Protein 4TKP (pdb70)

Foldseek 3Di:
DDVVLVVQQVVCVVDPDVQKDWHADPVHRQKIWIWGAQDPPALLHQFIWIKIWGDDPPPPQAAIDIFTPWDALALQADPRRHGDDPCNPPVPDNVDDPVNVVVRVNVCSVPGDLCPPSSVCCPPPVVVSSVVRNVSRVVTGHPPD/DLVVLQQQQAAPQVRHGAAQWKADPVGDIHHPVRDCPPPPNDDDDPVSIDTDVPSVVVSVVND

Neare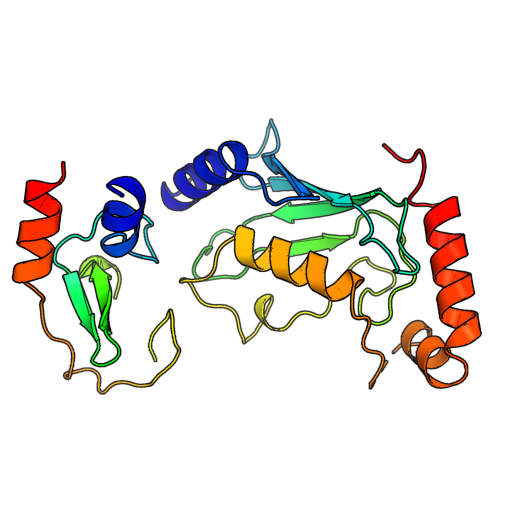st PDB structures (foldseek):
  4tkp-assembly1_A  TM=1.007E+00  e=2.639E-28  Homo sapiens
  4nri-assembly1_B  TM=9.931E-01  e=3.188E-26  Homo sapiens
  5eya-assembly1_B  TM=9.905E-01  e=8.316E-26  Homo sapiens
  4nr3-assembly1_B  TM=9.908E-01  e=9.375E-26  Homo sapiens
  4fh1-assembly1_A  TM=9.926E-01  e=5.430E-21  Saccharomyces cerevisiae S288C

Solvent-accessible surface area: 12343 Å² total; per-residue (Å²): 108,56,164,12,1,79,58,4,21,106,82,6,93,72,97,84,7,111,44,10,98,12,86,28,31,161,112,69,44,53,82,1,74,3,20,0,42,5,21,134,147,10,17,0,79,49,2,38,0,94,3,52,0,67,2,26,144,109,6,21,133,35,14,2,116,18,99,7,94,13,103,13,26,0,6,26,6,54,194,83,8,120,19,94,30,66,22,38,108,133,98,30,5,26,17,28,28,0,43,43,0,0,89,33,1,40,57,25,2,70,65,31,80,35,133,112,113,35,12,100,52,15,108,109,70,102,87,90,0,41,81,35,0,120,51,70,4,143,124,79,0,51,140,46,145,180,119,106,111,59,55,81,144,11,23,0,29,27,41,18,69,34,10,91,116,4,36,18,8,108,41,60,64,19,0,8,85,96,37,95,84,1,25,60,47,108,96,83,46,137,110,151,58,45,109,89,41,195,133,28,32,88,73,8,132,185,43,178

B-factor: mean 56.64, std 17.06, range [26.89, 115.45]

Organism: Homo sapiens (NCBI:txid9606)

Radius of gyration: 20.01 Å; Cα contacts (8 Å, |Δi|>4): 345; chains: 2; bounding box: 41×44×49 Å

Structure (mmCIF, N/CA/C/O backbone):
data_4TKP
#
_entry.id   4TKP
#
_cell.length_a   78.170
_cell.length_b   78.170
_cell.length_c   82.562
_cell.angle_alpha   90.00
_cell.angle_beta   90.00
_cell.angle_gamma   90.00
#
_symmetry.space_group_name_H-M   'P 41 21 2'
#
loop_
_entity.id
_entity.type
_entity.pdbx_description
1 polymer 'Ubiquitin-conjugating enzyme E2 N'
2 polymer 'Tripartite motif-containing protein 5'
3 non-polymer 'SULFATE ION'
4 non-polymer 'ZINC ION'
5 water water
#
loop_
_atom_site.group_PDB
_atom_site.id
_atom_site.type_symbol
_atom_site.label_atom_id
_atom_site.label_alt_id
_atom_site.label_comp_id
_atom_site.label_asym_id
_atom_site.label_entity_id
_atom_site.label_seq_id
_atom_site.pdbx_PDB_ins_code
_atom_site.Cartn_x
_atom_site.Cartn_y
_atom_site.Cartn_z
_atom_site.occupancy
_atom_site.B_iso_or_equiv
_atom_site.auth_seq_id
_atom_site.auth_comp_id
_atom_site.auth_asym_id
_atom_site.auth_atom_id
_atom_site.pdbx_PDB_model_num
ATOM 1 N N . LEU A 1 5 ? 13.090 46.654 33.795 1.00 66.61 4 LEU A N 1
ATOM 2 C CA . LEU A 1 5 ? 13.741 47.905 34.161 1.00 62.98 4 LEU A CA 1
ATOM 3 C C . LEU A 1 5 ? 14.092 47.895 35.644 1.00 67.59 4 LEU A C 1
ATOM 4 O O . LEU A 1 5 ? 13.224 48.110 36.484 1.00 57.69 4 LEU A O 1
ATOM 9 N N . PRO A 1 6 ? 15.372 47.646 35.967 1.00 60.19 5 PRO A N 1
ATOM 10 C CA . PRO A 1 6 ? 15.850 47.553 37.353 1.00 63.27 5 PRO A CA 1
ATOM 11 C C . PRO A 1 6 ? 15.440 48.751 38.208 1.00 58.63 5 PRO A C 1
ATOM 12 O O . PRO A 1 6 ? 15.463 49.885 37.729 1.00 49.54 5 PRO A O 1
ATOM 16 N N . ARG A 1 7 ? 15.066 48.488 39.458 1.00 65.13 6 ARG A N 1
ATOM 17 C CA . ARG A 1 7 ? 14.582 49.526 40.366 1.00 60.58 6 ARG A CA 1
ATOM 18 C C . ARG A 1 7 ? 15.625 50.618 40.603 1.00 48.13 6 ARG A C 1
ATOM 19 O O . ARG A 1 7 ? 15.280 51.765 40.890 1.00 51.11 6 ARG A O 1
ATOM 27 N N . ARG A 1 8 ? 16.897 50.250 40.477 1.00 45.88 7 ARG A N 1
ATOM 28 C CA . ARG A 1 8 ? 18.001 51.200 40.583 1.00 48.14 7 ARG A CA 1
ATOM 29 C C . ARG A 1 8 ? 17.814 52.380 39.633 1.00 49.43 7 ARG A C 1
ATOM 30 O O . ARG A 1 8 ? 17.974 53.537 40.024 1.00 48.27 7 ARG A O 1
ATOM 38 N N . ILE A 1 9 ? 17.465 52.077 38.387 1.00 54.10 8 ILE A N 1
ATOM 39 C CA . ILE A 1 9 ? 17.229 53.109 37.386 1.00 43.93 8 ILE A CA 1
ATOM 40 C C . ILE A 1 9 ? 16.020 53.965 37.759 1.00 40.51 8 ILE A C 1
ATOM 41 O O . ILE A 1 9 ? 16.054 55.189 37.627 1.00 47.87 8 ILE A O 1
ATOM 46 N N . ILE A 1 10 ? 14.961 53.318 38.238 1.00 53.13 9 ILE A N 1
ATOM 47 C CA . ILE A 1 10 ? 13.774 54.030 38.706 1.00 46.37 9 ILE A CA 1
ATOM 48 C C . ILE A 1 10 ? 14.122 54.996 39.839 1.00 44.71 9 ILE A C 1
ATOM 49 O O . ILE A 1 10 ? 13.677 56.144 39.844 1.00 50.11 9 ILE A O 1
ATOM 54 N N . LYS A 1 11 ? 14.932 54.530 40.786 1.00 58.32 10 LYS A N 1
ATOM 55 C CA . LYS A 1 11 ? 15.348 55.359 41.916 1.00 54.72 10 LYS A CA 1
ATOM 56 C C . LYS A 1 11 ? 16.181 56.561 41.473 1.00 42.60 10 LYS A C 1
ATOM 57 O O . LYS A 1 11 ? 15.890 57.694 41.852 1.00 49.92 10 LYS A O 1
ATOM 63 N N . GLU A 1 12 ? 17.216 56.302 40.676 1.00 53.16 11 GLU A N 1
ATOM 64 C CA . GLU A 1 12 ? 18.062 57.361 40.124 1.00 45.45 11 GLU A CA 1
ATOM 65 C C . GLU A 1 12 ? 17.237 58.408 39.379 1.00 44.82 11 GLU A C 1
ATOM 66 O O . GLU A 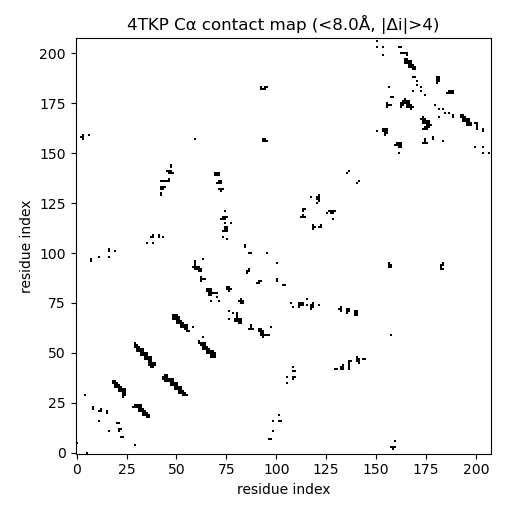1 12 ? 17.406 59.610 39.593 1.00 50.15 11 GLU A O 1
ATOM 72 N N . THR A 1 13 ? 16.350 57.937 38.505 1.00 50.73 12 THR A N 1
ATOM 73 C CA . THR A 1 13 ? 15.496 58.810 37.705 1.00 54.01 12 THR A CA 1
ATOM 74 C C . THR A 1 13 ? 14.602 59.676 38.583 1.00 47.56 12 THR A C 1
ATOM 75 O O . THR A 1 13 ? 14.527 60.891 38.401 1.00 54.24 12 THR A O 1
ATOM 79 N N . GLN A 1 14 ? 13.922 59.036 39.529 1.00 55.78 13 GLN A N 1
ATOM 80 C CA . GLN A 1 14 ? 13.089 59.737 40.501 1.00 54.47 13 GLN A CA 1
ATOM 81 C C . GLN A 1 14 ? 13.910 60.772 41.268 1.00 58.00 13 GLN A C 1
ATOM 82 O O . GLN A 1 14 ? 13.455 61.892 41.511 1.00 56.09 13 GLN A O 1
ATOM 88 N N . ARG A 1 15 ? 15.127 60.386 41.637 1.00 41.73 14 ARG A N 1
ATOM 89 C CA . ARG A 1 15 ? 16.012 61.237 42.422 1.00 48.07 14 ARG A CA 1
ATOM 90 C C . ARG A 1 15 ? 16.608 62.365 41.584 1.00 65.59 14 ARG A C 1
ATOM 91 O O . ARG A 1 15 ? 16.827 63.469 42.085 1.00 57.51 14 ARG A O 1
ATOM 99 N N . LEU A 1 16 ? 16.871 62.084 40.311 1.00 52.86 15 LEU A N 1
ATOM 100 C CA . LEU A 1 16 ? 17.444 63.080 39.412 1.00 47.91 15 LEU A CA 1
ATOM 101 C C . LEU A 1 16 ? 16.457 64.210 39.158 1.00 51.04 15 LEU A C 1
ATOM 102 O O . LEU A 1 16 ? 16.835 65.380 39.103 1.00 49.96 15 LEU A O 1
ATOM 107 N N . LEU A 1 17 ? 15.188 63.849 39.004 1.00 45.23 16 LEU A N 1
ATOM 108 C CA . LEU A 1 17 ? 14.139 64.830 38.756 1.00 56.34 16 LEU A CA 1
ATOM 109 C C . LEU A 1 17 ? 13.813 65.629 40.015 1.00 57.83 16 LEU A C 1
ATOM 110 O O . LEU A 1 17 ? 13.383 66.778 39.935 1.00 66.38 16 LEU A O 1
ATOM 115 N N . ALA A 1 18 ? 14.023 65.016 41.176 1.00 58.07 17 ALA A N 1
ATOM 116 C CA . ALA A 1 18 ? 13.763 65.683 42.448 1.00 62.21 17 ALA A CA 1
ATOM 117 C C . ALA A 1 18 ? 14.821 66.742 42.739 1.00 75.40 17 ALA A C 1
ATOM 118 O O . ALA A 1 18 ? 14.502 67.915 42.934 1.00 77.68 17 ALA A O 1
ATOM 120 N N . GLU A 1 19 ? 16.080 66.317 42.770 1.00 72.34 18 GLU A N 1
ATOM 121 C CA . GLU A 1 19 ? 17.196 67.229 42.987 1.00 61.78 18 GLU A CA 1
ATOM 122 C C . GLU A 1 19 ? 18.080 67.299 41.748 1.00 62.90 18 GLU A C 1
ATOM 123 O O . GLU A 1 19 ? 19.042 66.540 41.621 1.00 52.31 18 GLU A O 1
ATOM 129 N N . PRO A 1 20 ? 17.756 68.217 40.828 1.00 60.94 19 PRO A N 1
ATOM 130 C CA . PRO A 1 20 ? 18.501 68.348 39.573 1.00 58.29 19 PRO A CA 1
ATOM 131 C C . PRO A 1 20 ? 19.890 68.928 39.802 1.00 62.55 19 PRO A C 1
ATOM 132 O O . PRO A 1 20 ? 20.099 69.679 40.755 1.00 56.25 19 PRO A O 1
ATOM 136 N N . VAL A 1 21 ? 20.832 68.573 38.936 1.00 53.13 20 VAL A N 1
ATOM 137 C CA . VAL A 1 21 ? 22.168 69.142 39.001 1.00 40.63 20 VAL A CA 1
ATOM 138 C C . VAL A 1 21 ? 22.116 70.573 38.488 1.00 46.51 20 VAL A C 1
ATOM 139 O O . VAL A 1 21 ? 21.587 70.823 37.405 1.00 50.54 20 VAL A O 1
ATOM 143 N N . PRO A 1 22 ? 22.647 71.522 39.276 1.00 44.09 21 PRO A N 1
ATOM 144 C CA . PRO A 1 22 ? 22.691 72.934 38.878 1.00 42.11 21 PRO A CA 1
ATOM 145 C C . PRO A 1 22 ? 23.351 73.121 37.514 1.00 39.75 21 PRO A C 1
ATOM 146 O O . PRO A 1 22 ? 24.464 72.644 37.297 1.00 37.71 21 PRO A O 1
ATOM 150 N N . GLY A 1 23 ? 22.655 73.800 36.607 1.00 42.02 22 GLY A N 1
ATOM 151 C CA . GLY A 1 23 ? 23.168 74.050 35.272 1.00 43.54 22 GLY A CA 1
ATOM 152 C C . GLY A 1 23 ? 22.988 72.870 34.338 1.00 40.24 22 GLY A C 1
ATOM 153 O O . GLY A 1 23 ? 23.516 72.861 33.226 1.00 43.62 22 GLY A O 1
ATOM 154 N N . ILE A 1 24 ? 22.242 71.867 34.791 1.00 40.19 23 ILE A N 1
ATOM 155 C CA . ILE A 1 24 ? 22.012 70.666 33.996 1.00 34.36 23 ILE A CA 1
ATOM 156 C C . ILE A 1 24 ? 20.554 70.223 34.032 1.00 45.98 23 ILE A C 1
ATOM 157 O O . ILE A 1 24 ? 20.014 69.919 35.094 1.00 48.00 23 ILE A O 1
ATOM 162 N N . LYS A 1 25 ? 19.920 70.193 32.865 1.00 45.26 24 LYS A N 1
ATOM 163 C CA . LYS A 1 25 ? 18.588 69.618 32.737 1.00 40.99 24 LYS A CA 1
ATOM 164 C C . LYS A 1 25 ? 18.714 68.201 32.195 1.00 33.60 24 LYS A C 1
ATOM 165 O O . LYS A 1 25 ? 19.280 67.987 31.125 1.00 48.68 24 LYS A O 1
ATOM 171 N N . ALA A 1 26 ? 18.196 67.234 32.943 1.00 41.90 25 ALA A N 1
ATOM 172 C CA . ALA A 1 26 ? 18.279 65.834 32.546 1.00 38.96 25 ALA A CA 1
ATOM 173 C C . ALA A 1 26 ? 16.947 65.135 32.770 1.00 50.20 25 ALA A C 1
ATOM 174 O O . ALA A 1 26 ? 16.511 64.960 33.907 1.00 54.95 25 ALA A O 1
ATOM 176 N N . GLU A 1 27 ? 16.301 64.738 31.679 1.00 49.92 26 GLU A N 1
ATOM 177 C CA . GLU A 1 27 ? 14.993 64.102 31.760 1.00 53.27 26 GLU A CA 1
ATOM 178 C C . GLU A 1 27 ? 14.929 62.820 30.938 1.00 44.19 26 GLU A C 1
ATOM 179 O O . GLU A 1 27 ? 15.461 62.761 29.828 1.00 40.48 26 GLU A O 1
ATOM 185 N N . PRO A 1 28 ? 14.278 61.785 31.488 1.00 45.21 27 PRO A N 1
ATOM 186 C CA . PRO A 1 28 ? 14.126 60.499 30.802 1.00 39.64 27 PRO A CA 1
ATOM 187 C C . PRO A 1 28 ? 13.256 60.645 29.561 1.00 44.17 27 PRO A C 1
ATOM 188 O O . PRO A 1 28 ? 12.350 61.478 29.547 1.00 52.02 27 PRO A O 1
ATOM 192 N N . ASP A 1 29 ? 13.534 59.854 28.531 1.00 42.72 28 ASP A N 1
ATOM 193 C CA . ASP A 1 29 ? 12.717 59.885 27.325 1.00 42.66 28 ASP A CA 1
ATOM 194 C C . ASP A 1 29 ? 11.326 59.340 27.623 1.00 39.31 28 ASP A C 1
ATOM 195 O O . ASP A 1 29 ? 11.172 58.384 28.384 1.00 48.72 28 ASP A O 1
ATOM 200 N N . GLU A 1 30 ? 10.319 59.957 27.018 1.00 55.03 29 GLU A N 1
ATOM 201 C CA . GLU A 1 30 ? 8.926 59.623 27.292 1.00 61.99 29 GLU A CA 1
ATOM 202 C C . GLU A 1 30 ? 8.559 58.223 26.805 1.00 55.56 29 GLU A C 1
ATOM 203 O O . GLU A 1 30 ? 7.632 57.600 27.321 1.00 48.41 29 GLU A O 1
ATOM 209 N N . SER A 1 31 ? 9.296 57.731 25.815 1.00 46.76 30 SER A N 1
ATOM 210 C CA . SER A 1 31 ? 9.020 56.424 25.230 1.00 43.74 30 SER A CA 1
ATOM 211 C C . SER A 1 31 ? 9.938 55.341 25.790 1.00 48.55 30 SER A C 1
ATOM 212 O O . SER A 1 31 ? 9.511 54.210 26.017 1.00 45.36 30 SER A O 1
ATOM 215 N N . ASN A 1 32 ? 11.201 55.694 26.008 1.00 50.20 31 ASN A N 1
ATOM 216 C CA . ASN A 1 32 ? 12.197 54.743 26.489 1.00 50.28 31 ASN A CA 1
ATOM 217 C C . ASN A 1 32 ? 12.915 55.279 27.725 1.00 43.24 31 ASN A C 1
ATOM 218 O O . ASN A 1 32 ? 13.771 56.158 27.623 1.00 45.06 31 ASN A O 1
ATOM 223 N N . ALA A 1 33 ? 12.571 54.735 28.889 1.00 44.53 32 ALA A N 1
ATOM 224 C CA . ALA A 1 33 ? 13.083 55.234 30.164 1.00 37.06 32 ALA A CA 1
ATOM 225 C C . ALA A 1 33 ? 14.592 55.057 30.342 1.00 44.43 32 ALA A C 1
ATOM 226 O O . ALA A 1 33 ? 15.180 55.610 31.271 1.00 42.07 32 ALA A O 1
ATOM 228 N N . ARG A 1 34 ? 15.215 54.286 29.456 1.00 34.11 33 ARG A N 1
ATOM 229 C CA . ARG A 1 34 ? 16.658 54.087 29.513 1.00 36.20 33 ARG A CA 1
ATOM 230 C C . ARG A 1 34 ? 17.404 55.221 28.823 1.00 38.82 33 ARG A C 1
ATOM 231 O O . ARG A 1 34 ? 18.617 55.355 28.972 1.00 35.44 33 ARG A O 1
ATOM 239 N N . TYR A 1 35 ? 16.670 56.033 28.072 1.00 42.94 34 TYR A N 1
ATOM 240 C CA . TYR A 1 35 ? 17.253 57.166 27.363 1.00 39.07 34 TYR A CA 1
ATOM 241 C C . TYR A 1 35 ? 16.981 58.474 28.095 1.00 42.01 34 TYR A C 1
ATOM 242 O O . TYR A 1 35 ? 15.877 58.705 28.587 1.00 41.70 34 TYR A O 1
ATOM 251 N N . PHE A 1 36 ? 17.997 59.326 28.167 1.00 33.53 35 PHE A N 1
ATOM 252 C CA . PHE A 1 36 ? 17.861 60.619 28.820 1.00 36.16 35 PHE A CA 1
ATOM 253 C C . PHE A 1 36 ? 18.248 61.743 27.868 1.00 37.86 35 PHE A C 1
ATOM 254 O O . PHE A 1 36 ? 19.260 61.660 27.174 1.00 38.64 35 PHE A O 1
ATOM 262 N N . HIS A 1 37 ? 17.430 62.788 27.834 1.00 38.43 36 HIS A N 1
ATOM 263 C CA . HIS A 1 37 ? 17.750 63.981 27.066 1.00 41.48 36 HIS A CA 1
ATOM 264 C C . HIS A 1 37 ? 18.375 65.003 28.004 1.00 38.64 36 HIS A C 1
ATOM 265 O O . HIS A 1 37 ? 17.751 65.433 28.973 1.00 50.96 36 HIS A O 1
ATOM 272 N N . VAL A 1 38 ? 19.615 65.381 27.715 1.00 41.42 37 VAL A N 1
ATOM 273 C CA . VAL A 1 38 ? 20.394 66.211 28.625 1.00 35.23 37 VAL A CA 1
ATOM 274 C C . VAL A 1 38 ? 20.778 67.547 27.999 1.00 40.86 37 VAL A C 1
ATOM 275 O O . VAL A 1 38 ? 21.220 67.603 26.852 1.00 42.90 37 VAL A O 1
ATOM 279 N N . VAL A 1 39 ? 20.596 68.623 28.757 1.00 42.39 38 VAL A N 1
ATOM 280 C CA . VAL A 1 39 ? 21.056 69.940 28.339 1.00 37.75 38 VAL A CA 1
ATOM 281 C C . VAL A 1 39 ? 21.969 70.544 29.400 1.00 40.81 38 VAL A C 1
ATOM 282 O O . VAL A 1 39 ? 21.554 70.771 30.536 1.00 39.95 38 VAL A O 1
ATOM 286 N N . ILE A 1 40 ? 23.218 70.796 29.026 1.00 39.26 39 ILE A N 1
ATOM 287 C CA . ILE A 1 40 ? 24.177 71.396 29.941 1.00 34.63 39 ILE A CA 1
ATOM 288 C C . ILE A 1 40 ? 24.473 72.834 29.543 1.00 43.25 39 ILE A C 1
ATOM 289 O O . ILE A 1 40 ? 24.874 73.107 28.411 1.00 41.24 39 ILE A O 1
ATOM 294 N N . ALA A 1 41 ? 24.260 73.753 30.479 1.00 33.19 40 ALA A N 1
ATOM 295 C CA . ALA A 1 41 ? 24.583 75.152 30.259 1.00 45.68 40 ALA A CA 1
ATOM 296 C C . ALA A 1 41 ? 26.094 75.307 30.197 1.00 39.97 40 ALA A C 1
ATOM 297 O O . ALA A 1 41 ? 26.821 74.647 30.939 1.00 44.18 40 ALA A O 1
ATOM 299 N N . GLY A 1 42 ? 26.566 76.166 29.301 1.00 43.14 41 GLY A N 1
ATOM 300 C CA . GLY A 1 42 ? 27.981 76.472 29.237 1.00 37.79 41 GLY A CA 1
ATOM 301 C C . GLY A 1 42 ? 28.419 77.145 30.523 1.00 46.25 41 GLY A C 1
ATOM 302 O O . GLY A 1 42 ? 27.809 78.128 30.946 1.00 46.33 41 GLY A O 1
ATOM 303 N N . PRO A 1 43 ? 29.466 76.608 31.163 1.00 43.09 42 PRO A N 1
ATOM 304 C CA . PRO A 1 43 ? 29.976 77.155 32.424 1.00 44.19 42 PRO A CA 1
ATOM 305 C C . PRO A 1 43 ? 30.392 78.614 32.278 1.00 53.84 42 PRO A C 1
ATOM 306 O O . PRO A 1 43 ? 30.938 78.995 31.242 1.00 48.06 42 PRO A O 1
ATOM 310 N N . GLN A 1 44 ? 30.121 79.419 33.301 1.00 55.97 43 GLN A N 1
ATOM 311 C CA . GLN A 1 44 ? 30.500 80.826 33.286 1.00 52.44 43 GLN A CA 1
ATOM 312 C C . GLN A 1 44 ? 32.017 80.967 33.228 1.00 48.59 43 GLN A C 1
ATOM 313 O O . GLN A 1 44 ? 32.747 80.102 33.717 1.00 47.29 43 GLN A O 1
ATOM 319 N N . ASP A 1 45 ? 32.476 82.054 32.613 1.00 53.40 44 ASP A N 1
ATOM 320 C CA . ASP A 1 45 ? 33.902 82.334 32.434 1.00 58.26 44 ASP A CA 1
ATOM 321 C C . ASP A 1 45 ? 34.617 81.301 31.561 1.00 59.91 44 ASP A C 1
ATOM 322 O O . ASP A 1 45 ? 35.844 81.203 31.581 1.00 60.92 44 ASP A O 1
ATOM 327 N N . SER A 1 46 ? 33.844 80.537 30.795 1.00 56.71 45 SER A N 1
ATOM 328 C CA . SER A 1 46 ? 34.405 79.585 29.844 1.00 56.09 45 SER A CA 1
ATOM 329 C C . SER A 1 46 ? 34.088 80.065 28.430 1.00 43.11 45 SER A C 1
ATOM 330 O O . SER A 1 46 ? 33.208 80.905 28.246 1.00 61.67 45 SER A O 1
ATOM 333 N N . PRO A 1 47 ? 34.809 79.545 27.423 1.00 48.55 46 PRO A N 1
ATOM 334 C CA . PRO A 1 47 ? 34.489 79.896 26.035 1.00 51.42 46 PRO A CA 1
ATOM 335 C C . PRO A 1 47 ? 33.090 79.433 25.638 1.00 47.99 46 PRO A C 1
ATOM 336 O O . PRO A 1 47 ? 32.542 79.906 24.642 1.00 43.24 46 PRO A O 1
ATOM 340 N N . PHE A 1 48 ? 32.522 78.520 26.419 1.00 38.49 47 PHE A N 1
ATOM 341 C CA . PHE A 1 48 ? 31.226 77.934 26.109 1.00 34.04 47 PHE A CA 1
ATOM 342 C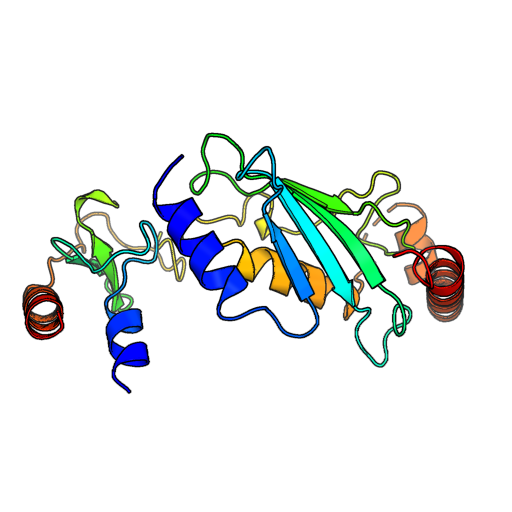 C . PHE A 1 48 ? 30.094 78.637 26.851 1.00 37.69 47 PHE A C 1
ATOM 343 O O . PHE A 1 48 ? 28.935 78.230 26.761 1.00 36.50 47 PHE A O 1
ATOM 351 N N . GLU A 1 49 ? 30.441 79.697 27.574 1.00 40.67 48 GLU A N 1
ATOM 352 C CA . GLU A 1 49 ? 29.472 80.479 28.337 1.00 40.10 48 GLU A CA 1
ATOM 353 C C . GLU A 1 49 ? 28.360 81.031 27.449 1.00 45.34 48 GLU A C 1
ATOM 354 O O . GLU A 1 49 ? 28.612 81.494 26.336 1.00 46.94 48 GLU A O 1
ATOM 360 N N . GLY A 1 50 ? 27.130 80.973 27.949 1.00 37.33 49 GLY A N 1
ATOM 361 C CA . GLY A 1 50 ? 25.979 81.452 27.208 1.00 41.28 49 GLY A CA 1
ATOM 362 C C . GLY A 1 50 ? 25.376 80.367 26.338 1.00 45.08 49 GLY A C 1
ATOM 363 O O . GLY A 1 50 ? 24.301 80.539 25.763 1.00 43.65 49 GLY A O 1
ATOM 364 N N . GLY A 1 51 ? 26.073 79.241 26.246 1.00 38.15 50 GLY A N 1
ATOM 365 C CA . GLY A 1 51 ? 25.632 78.145 25.408 1.00 36.76 50 GLY A CA 1
ATOM 366 C C . GLY A 1 51 ? 24.814 77.107 26.149 1.00 38.82 50 GLY A C 1
ATOM 367 O O . GLY A 1 51 ? 24.950 76.932 27.360 1.00 37.46 50 GLY A O 1
ATOM 368 N N . THR A 1 52 ? 23.948 76.425 25.409 1.00 38.08 51 THR A N 1
ATOM 369 C CA . THR A 1 52 ? 23.186 75.304 25.937 1.00 43.97 51 THR A CA 1
ATOM 370 C C . THR A 1 52 ? 23.477 74.075 25.085 1.00 43.85 51 THR A C 1
ATOM 371 O O . THR A 1 52 ? 23.110 74.021 23.912 1.00 38.83 51 THR A O 1
ATOM 375 N N . PHE A 1 53 ? 24.145 73.094 25.681 1.00 46.26 52 PHE A N 1
ATOM 376 C CA . PHE A 1 53 ? 24.634 71.940 24.936 1.00 36.28 52 PHE A CA 1
ATOM 377 C C . PHE A 1 53 ? 23.794 70.688 25.166 1.00 40.27 52 PHE A C 1
ATOM 378 O O . PHE A 1 53 ? 23.619 70.240 26.299 1.00 40.90 52 PHE A O 1
ATOM 386 N N . LYS A 1 54 ? 23.283 70.129 24.074 1.00 30.01 53 LYS A N 1
ATOM 387 C CA . LYS A 1 54 ? 22.428 68.952 24.134 1.00 31.13 53 LYS A CA 1
ATOM 388 C C . LYS A 1 54 ? 23.238 67.664 24.087 1.00 35.14 53 LYS A C 1
ATOM 389 O O . LYS A 1 54 ? 24.168 67.531 23.291 1.00 35.46 53 LYS A O 1
ATOM 395 N N . LEU A 1 55 ? 22.873 66.715 24.942 1.00 30.26 54 LEU A N 1
ATOM 396 C CA . LEU A 1 55 ? 23.527 65.414 24.963 1.00 34.91 54 LEU A CA 1
ATOM 397 C C . LEU A 1 55 ? 22.501 64.297 25.060 1.00 33.07 54 LEU A C 1
ATOM 398 O O . LEU A 1 55 ? 21.428 64.473 25.638 1.00 33.74 54 LEU A O 1
ATOM 403 N N . GLU A 1 56 ? 22.837 63.148 24.486 1.00 32.49 55 GLU A N 1
ATOM 404 C CA . GLU A 1 56 ? 22.025 61.952 24.641 1.00 39.04 55 GLU A CA 1
ATOM 405 C C . GLU A 1 56 ? 22.762 60.966 25.530 1.00 35.97 55 GLU A C 1
ATOM 406 O O . GLU A 1 56 ? 23.933 60.662 25.302 1.00 44.19 55 GLU A O 1
ATOM 412 N N . LEU A 1 57 ? 22.073 60.483 26.555 1.00 40.00 56 LEU A N 1
ATOM 413 C CA . LEU A 1 57 ? 22.629 59.485 27.454 1.00 37.70 56 LEU A CA 1
ATOM 414 C C . LEU A 1 57 ? 21.669 58.309 27.517 1.00 38.63 56 LEU A C 1
ATOM 415 O O . LEU A 1 57 ? 20.469 58.495 27.713 1.00 38.53 56 LEU A O 1
ATOM 420 N N . PHE A 1 58 ? 22.185 57.098 27.337 1.00 29.66 57 PHE A N 1
ATOM 421 C CA . PHE A 1 58 ? 21.354 55.919 27.546 1.00 35.46 57 PHE A CA 1
ATOM 422 C C . PHE A 1 58 ? 22.024 54.856 28.414 1.00 40.12 57 PHE A C 1
ATOM 423 O O . PHE A 1 58 ? 23.250 54.754 28.469 1.00 36.22 57 PHE A O 1
ATOM 431 N N . LEU A 1 59 ? 21.197 54.079 29.101 1.00 34.30 58 LEU A N 1
ATOM 432 C CA . LEU A 1 59 ? 21.677 53.052 30.008 1.00 34.95 58 LEU A CA 1
ATOM 433 C C . LEU A 1 59 ? 21.607 51.685 29.343 1.00 36.15 58 LEU A C 1
ATOM 434 O O . LEU A 1 59 ? 20.519 51.178 29.072 1.00 38.81 58 LEU A O 1
ATOM 439 N N . PRO A 1 60 ? 22.775 51.085 29.071 1.00 43.37 59 PRO A N 1
ATOM 440 C CA . PRO A 1 60 ? 22.831 49.764 28.436 1.00 46.35 59 PRO A CA 1
ATOM 441 C C . PRO A 1 60 ? 22.277 48.673 29.348 1.00 54.76 59 PRO A C 1
ATOM 442 O O . PRO A 1 60 ? 21.979 48.938 30.513 1.00 42.94 59 PRO A O 1
ATOM 446 N N . GLU A 1 61 ? 22.147 47.463 28.813 1.00 50.76 60 GLU A N 1
ATOM 447 C CA . GLU A 1 61 ? 21.547 46.343 29.535 1.00 54.01 60 GLU A CA 1
ATOM 448 C C . GLU A 1 61 ? 22.211 46.045 30.879 1.00 54.98 60 GLU A C 1
ATOM 449 O O . GLU A 1 61 ? 21.529 45.761 31.865 1.00 51.94 60 GLU A O 1
ATOM 455 N N . GLU A 1 62 ? 23.537 46.121 30.920 1.00 57.52 61 GLU A N 1
ATOM 456 C CA . GLU A 1 62 ? 24.281 45.699 32.104 1.00 60.26 61 GLU A CA 1
ATOM 457 C C . GLU A 1 62 ? 24.508 46.787 33.152 1.00 62.68 61 GLU A C 1
ATOM 458 O O . GLU A 1 62 ? 25.141 46.535 34.175 1.00 66.30 61 GLU A O 1
ATOM 464 N N . TYR A 1 63 ? 23.995 47.988 32.900 1.00 52.66 62 TYR A N 1
ATOM 465 C CA . TYR A 1 63 ? 24.056 49.065 33.884 1.00 49.11 62 TYR A CA 1
ATOM 466 C C . TYR A 1 63 ? 23.394 48.591 35.178 1.00 50.38 62 TYR A C 1
ATOM 467 O O . TYR A 1 63 ? 22.353 47.936 35.132 1.00 48.54 62 TYR A O 1
ATOM 476 N N . PRO A 1 64 ? 23.985 48.921 36.341 1.00 47.91 63 PRO A N 1
ATOM 477 C CA . PRO A 1 64 ? 25.151 49.787 36.557 1.00 44.16 63 PRO A CA 1
ATOM 478 C C . PRO A 1 64 ? 26.515 49.101 36.462 1.00 43.70 63 PRO A C 1
ATOM 479 O O . PRO A 1 64 ? 27.524 49.759 36.716 1.00 41.24 63 PRO A O 1
ATOM 483 N N . MET A 1 65 ? 26.560 47.819 36.114 1.00 50.92 64 MET A N 1
ATOM 484 C CA . MET A 1 65 ? 27.846 47.143 35.954 1.00 39.74 64 MET A CA 1
ATOM 485 C C . MET A 1 65 ? 28.603 47.712 34.759 1.00 57.49 64 MET A C 1
ATOM 486 O O . MET A 1 65 ? 29.834 47.733 34.743 1.00 57.58 64 MET A O 1
ATOM 491 N N . ALA A 1 66 ? 27.856 48.174 33.761 1.00 51.70 65 ALA A N 1
ATOM 492 C CA . ALA A 1 66 ? 28.440 48.841 32.606 1.00 44.18 65 ALA A CA 1
ATOM 493 C C . ALA A 1 66 ? 28.122 50.331 32.657 1.00 46.72 65 ALA A C 1
ATOM 494 O O . ALA A 1 66 ? 27.072 50.733 33.159 1.00 47.92 65 ALA A O 1
ATOM 496 N N . ALA A 1 67 ? 29.034 51.147 32.141 1.00 40.53 66 ALA A N 1
ATOM 497 C CA . ALA A 1 67 ? 28.863 52.595 32.153 1.00 37.63 66 ALA A CA 1
ATOM 498 C C . ALA A 1 67 ? 27.766 53.025 31.186 1.00 41.85 66 ALA A C 1
ATOM 499 O O . ALA A 1 67 ? 27.526 52.356 30.181 1.00 41.82 66 ALA A O 1
ATOM 501 N N . PRO A 1 68 ? 27.088 54.142 31.490 1.00 39.07 67 PRO A N 1
ATOM 502 C CA . PRO A 1 68 ? 26.118 54.690 30.538 1.00 39.13 67 PRO A CA 1
ATOM 503 C C . PRO A 1 68 ? 26.815 55.170 29.274 1.00 49.00 67 PRO A C 1
ATOM 504 O O . PRO A 1 68 ? 28.000 55.502 29.316 1.00 40.10 67 PRO A O 1
ATOM 508 N N . LYS A 1 69 ? 26.090 55.196 28.162 1.00 43.08 68 LYS A N 1
ATOM 509 C CA . LYS A 1 69 ? 26.638 55.699 26.911 1.00 38.86 68 LYS A CA 1
ATOM 510 C C . LYS A 1 69 ? 26.207 57.142 26.695 1.00 35.76 68 LYS A C 1
ATOM 511 O O . LYS A 1 69 ? 25.021 57.460 26.758 1.00 37.62 68 LYS A O 1
ATOM 517 N N . VAL A 1 70 ? 27.176 58.016 26.452 1.00 33.70 69 VAL A N 1
ATOM 518 C CA . VAL A 1 70 ? 26.890 59.435 26.290 1.00 32.98 69 VAL A CA 1
ATOM 519 C C . VAL A 1 70 ? 27.474 59.962 24.986 1.00 41.41 69 VAL A C 1
ATOM 520 O O . VAL A 1 70 ? 28.553 59.547 24.563 1.00 43.76 69 VAL A O 1
ATOM 524 N N . ARG A 1 71 ? 26.752 60.877 24.351 1.00 40.12 70 ARG A N 1
ATOM 525 C CA . ARG A 1 71 ? 27.235 61.523 23.142 1.00 43.92 70 ARG A CA 1
ATOM 526 C C . ARG A 1 71 ? 26.698 62.946 23.057 1.00 35.88 70 ARG A C 1
ATOM 527 O O . ARG A 1 71 ? 25.503 63.181 23.244 1.00 38.38 70 ARG A O 1
ATOM 535 N N . PHE A 1 72 ? 27.591 63.893 22.795 1.00 33.75 71 PHE A N 1
ATOM 536 C CA . PHE A 1 72 ? 27.188 65.264 22.521 1.00 36.81 71 PHE A CA 1
ATOM 537 C C . PHE A 1 72 ? 26.395 65.300 21.220 1.00 41.09 71 PHE A C 1
ATOM 538 O O . PHE A 1 72 ? 26.807 64.710 20.224 1.00 40.29 71 PHE A O 1
ATOM 546 N N . MET A 1 73 ? 25.253 65.980 21.234 1.00 43.61 72 MET A N 1
ATOM 547 C CA . MET A 1 73 ? 24.465 66.172 20.023 1.00 41.89 72 MET A CA 1
ATOM 548 C C . MET A 1 73 ? 24.805 67.518 19.403 1.00 41.34 72 MET A C 1
ATOM 549 O O . MET A 1 73 ? 24.922 67.646 18.185 1.00 49.34 72 MET A O 1
ATOM 554 N N . THR A 1 74 ? 24.969 68.518 20.260 1.00 38.67 73 THR A N 1
ATOM 555 C CA . THR A 1 74 ? 25.343 69.856 19.829 1.00 39.27 73 THR A CA 1
ATOM 556 C C . THR A 1 74 ? 26.809 69.895 19.417 1.00 44.19 73 THR A C 1
ATOM 557 O O . THR A 1 74 ? 27.678 69.413 20.144 1.00 41.02 73 THR A O 1
ATOM 561 N N . LYS A 1 75 ? 27.076 70.458 18.242 1.00 36.98 74 LYS A N 1
ATOM 562 C CA . LYS A 1 75 ? 28.445 70.657 17.784 1.00 37.59 74 LYS A CA 1
ATOM 563 C C . LYS A 1 75 ? 29.197 71.541 18.767 1.00 31.90 74 LYS A C 1
ATOM 564 O O . LYS A 1 75 ? 28.683 72.565 19.219 1.00 37.37 74 LYS A O 1
ATOM 570 N N . ILE A 1 76 ? 30.419 71.143 19.099 1.00 35.52 75 ILE A N 1
ATOM 571 C CA . ILE A 1 76 ? 31.211 71.889 20.064 1.00 38.78 75 ILE A CA 1
ATOM 572 C C . ILE A 1 76 ? 32.700 71.807 19.739 1.00 38.52 75 ILE A C 1
ATOM 573 O O . ILE A 1 76 ? 33.203 70.759 19.332 1.00 44.02 75 ILE A O 1
ATOM 578 N N . TYR A 1 77 ? 33.396 72.927 19.899 1.00 42.36 76 TYR A N 1
ATOM 579 C CA . TYR A 1 77 ? 34.828 72.974 19.647 1.00 41.23 76 TYR A CA 1
ATOM 580 C C . TYR A 1 77 ? 35.580 72.720 20.948 1.00 38.26 76 TYR A C 1
ATOM 581 O O . TYR A 1 77 ? 35.977 73.656 21.642 1.00 43.35 76 TYR A O 1
ATOM 590 N N . HIS A 1 78 ? 35.763 71.444 21.272 1.00 39.32 77 HIS A N 1
ATOM 591 C CA . HIS A 1 78 ? 36.379 71.039 22.530 1.00 41.32 77 HIS A CA 1
ATOM 592 C C . HIS A 1 78 ? 37.408 69.941 22.276 1.00 34.96 77 HIS A C 1
ATOM 593 O O . HIS A 1 78 ? 37.141 69.004 21.527 1.00 38.68 77 HIS A O 1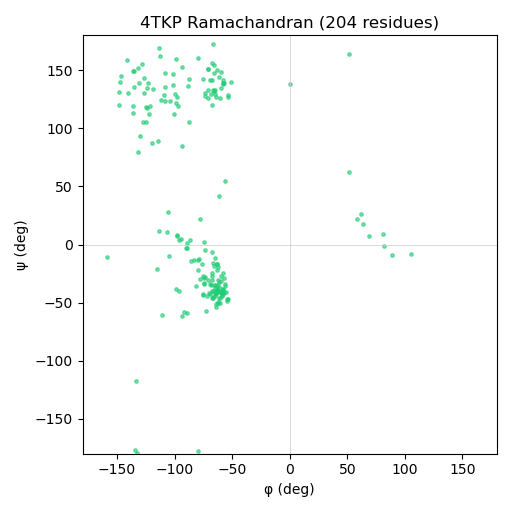
ATOM 600 N N . PRO A 1 79 ? 38.590 70.056 22.904 1.00 48.78 78 PRO A N 1
ATOM 601 C CA . PRO A 1 79 ? 39.693 69.101 22.725 1.00 46.08 78 PRO A CA 1
ATOM 602 C C . PRO A 1 79 ? 39.308 67.664 23.070 1.00 50.96 78 PRO A C 1
ATOM 603 O O . PRO A 1 79 ? 39.872 66.728 22.506 1.00 51.48 78 PRO A O 1
ATOM 607 N N . ASN A 1 80 ? 38.357 67.499 23.984 1.00 43.89 79 ASN A N 1
ATOM 608 C CA . ASN A 1 80 ? 37.986 66.176 24.473 1.00 40.33 79 ASN A CA 1
ATOM 609 C C . ASN A 1 80 ? 36.643 65.687 23.939 1.00 44.82 79 ASN A C 1
ATOM 610 O O . ASN A 1 80 ? 36.101 64.687 24.412 1.00 43.68 79 ASN A O 1
ATOM 615 N N . VAL A 1 81 ? 36.108 66.403 22.956 1.00 43.31 80 VAL A N 1
ATOM 616 C CA . VAL A 1 81 ? 34.916 65.964 22.240 1.00 38.47 80 VAL A CA 1
ATOM 617 C C . VAL A 1 81 ? 35.234 65.909 20.751 1.00 40.37 80 VAL A C 1
ATOM 618 O O . VAL A 1 81 ? 35.552 66.932 20.146 1.00 42.94 80 VAL A O 1
ATOM 622 N N . ASP A 1 82 ? 35.157 64.721 20.158 1.00 48.33 81 ASP A N 1
ATOM 623 C CA . ASP A 1 82 ? 35.488 64.577 18.741 1.00 53.39 81 ASP A CA 1
ATOM 624 C C . ASP A 1 82 ? 34.350 65.021 17.823 1.00 52.40 81 ASP A C 1
ATOM 625 O O . ASP A 1 82 ? 33.304 65.475 18.287 1.00 44.67 81 ASP A O 1
ATOM 630 N N . LYS A 1 83 ? 34.561 64.873 16.519 1.00 48.43 82 LYS A N 1
ATOM 631 C CA . LYS A 1 83 ? 33.591 65.309 15.521 1.00 51.53 82 LYS A CA 1
ATOM 632 C C . LYS A 1 83 ? 32.295 64.504 15.582 1.00 41.24 82 LYS A C 1
ATOM 633 O O . LYS A 1 83 ? 31.264 64.930 15.063 1.00 46.39 82 LYS A O 1
ATOM 639 N N . LEU A 1 84 ? 32.353 63.340 16.218 1.00 42.15 83 LEU A N 1
ATOM 640 C CA . LEU A 1 84 ? 31.189 62.470 16.324 1.00 49.94 83 LEU A CA 1
ATOM 641 C C . LEU A 1 84 ? 30.477 62.629 17.665 1.00 46.70 83 LEU A C 1
ATOM 642 O O . LEU A 1 84 ? 29.556 61.87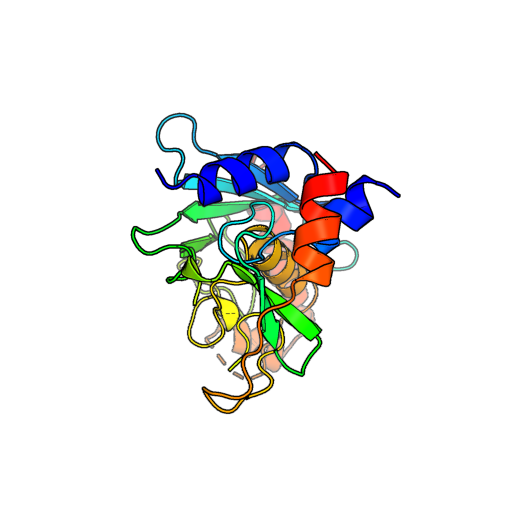8 17.982 1.00 52.68 83 LEU A O 1
ATOM 647 N N . GLY A 1 85 ? 30.905 63.609 18.449 1.00 39.14 84 GLY A N 1
ATOM 648 C CA . GLY A 1 85 ? 30.280 63.888 19.725 1.00 37.39 84 GLY A CA 1
ATOM 649 C C . GLY A 1 85 ? 30.756 62.994 20.849 1.00 45.37 84 GLY A C 1
ATOM 650 O O . GLY A 1 85 ? 30.323 63.137 21.984 1.00 46.43 84 GLY A O 1
ATOM 651 N N . ARG A 1 86 ? 31.651 62.068 20.534 1.00 49.20 85 ARG A N 1
ATOM 652 C CA . ARG A 1 86 ? 32.182 61.154 21.532 1.00 54.57 85 ARG A CA 1
ATOM 653 C C . ARG A 1 86 ? 33.116 61.878 22.488 1.00 51.84 85 ARG A C 1
ATOM 654 O O . ARG A 1 86 ? 33.982 62.635 22.071 1.00 50.47 85 ARG A O 1
ATOM 662 N N . ILE A 1 87 ? 32.929 61.638 23.777 1.00 50.33 86 ILE A N 1
ATOM 663 C CA . ILE A 1 87 ? 33.680 62.352 24.794 1.00 53.56 86 ILE A CA 1
ATOM 664 C C . ILE A 1 87 ? 34.699 61.440 25.466 1.00 43.19 86 ILE A C 1
ATOM 665 O O . ILE A 1 87 ? 34.395 60.308 25.816 1.00 51.31 86 ILE A O 1
ATOM 670 N N . CYS A 1 88 ? 35.909 61.953 25.640 1.00 49.49 87 CYS A N 1
ATOM 671 C CA . CYS A 1 88 ? 36.961 61.216 26.329 1.00 53.32 87 CYS A CA 1
ATOM 672 C C . CYS A 1 88 ? 36.889 61.472 27.829 1.00 52.83 87 CYS A C 1
ATOM 673 O O . CYS A 1 88 ? 37.260 62.544 28.306 1.00 60.34 87 CYS A O 1
ATOM 676 N N . LEU A 1 89 ? 36.403 60.478 28.564 1.00 51.14 88 LEU A N 1
ATOM 677 C CA . LEU A 1 89 ? 36.216 60.596 30.003 1.00 52.65 88 LEU A CA 1
ATOM 678 C C . LEU A 1 89 ? 36.419 59.221 30.629 1.00 49.36 88 LEU A C 1
ATOM 679 O O . LEU A 1 89 ? 35.703 58.275 30.302 1.00 49.49 88 LEU A O 1
ATOM 684 N N . ASP A 1 90 ? 37.399 59.117 31.523 1.00 47.82 89 ASP A N 1
ATOM 685 C CA . ASP A 1 90 ? 37.832 57.826 32.061 1.00 56.97 89 ASP A CA 1
ATOM 686 C C . ASP A 1 90 ? 36.722 57.006 32.720 1.00 57.24 89 ASP A C 1
ATOM 687 O O . ASP A 1 90 ? 36.712 55.779 32.618 1.00 59.78 89 ASP A O 1
ATOM 692 N N . ILE A 1 91 ? 35.790 57.677 33.389 1.00 46.74 90 ILE A N 1
ATOM 693 C CA . ILE A 1 91 ? 34.711 56.974 34.079 1.00 49.21 90 ILE A CA 1
ATOM 694 C C . ILE A 1 91 ? 33.670 56.413 33.112 1.00 47.51 90 ILE A C 1
ATOM 695 O O . ILE A 1 91 ? 32.741 55.719 33.524 1.00 58.14 90 ILE A O 1
ATOM 700 N N . LEU A 1 92 ? 33.824 56.718 31.829 1.00 43.11 91 LEU A N 1
ATOM 701 C CA . LEU A 1 92 ? 32.967 56.138 30.804 1.00 53.54 91 LEU A CA 1
ATOM 702 C C . LEU A 1 92 ? 33.578 54.840 30.287 1.00 59.03 91 LEU A C 1
ATOM 703 O O . LEU A 1 92 ? 32.992 54.154 29.451 1.00 58.98 91 LEU A O 1
ATOM 708 N N . LYS A 1 93 ? 34.761 54.509 30.798 1.00 53.81 92 LYS A N 1
ATOM 709 C CA . LYS A 1 93 ? 35.448 53.279 30.416 1.00 60.08 92 LYS A CA 1
ATOM 710 C C . LYS A 1 93 ? 35.993 52.510 31.621 1.00 68.94 92 LYS A C 1
ATOM 711 O O . LYS A 1 93 ? 35.235 52.070 32.486 1.00 63.60 92 LYS A O 1
ATOM 717 N N . ASP A 1 94 ? 37.314 52.362 31.669 1.00 66.35 93 ASP A N 1
ATOM 718 C CA . ASP A 1 94 ? 37.977 51.526 32.667 1.00 65.11 93 ASP A CA 1
ATOM 719 C C . ASP A 1 94 ? 37.852 52.044 34.099 1.00 65.46 93 ASP A C 1
ATOM 720 O O . ASP A 1 94 ? 38.108 51.308 35.052 1.00 61.58 93 ASP A O 1
ATOM 725 N N . LYS A 1 95 ? 37.466 53.305 34.253 1.00 71.15 94 LYS A N 1
ATOM 726 C CA . LYS A 1 95 ? 37.328 53.887 35.583 1.00 52.82 94 LYS A CA 1
ATOM 727 C C . LYS A 1 95 ? 35.888 53.869 36.085 1.00 54.23 94 LYS A C 1
ATOM 728 O O . LYS A 1 95 ? 35.582 54.448 37.128 1.00 50.25 94 LYS A O 1
ATOM 734 N N . TRP A 1 96 ? 35.004 53.200 35.351 1.00 49.26 95 TRP A N 1
ATOM 735 C CA . TRP A 1 96 ? 33.617 53.085 35.785 1.00 49.39 95 TRP A CA 1
ATOM 736 C C . TRP A 1 96 ? 33.467 52.087 36.928 1.00 47.70 95 TRP A C 1
ATOM 737 O O . TRP A 1 96 ? 34.135 51.055 36.963 1.00 55.47 95 TRP A O 1
ATOM 748 N N . SER A 1 97 ? 32.581 52.414 37.861 1.00 40.68 96 SER A N 1
ATOM 749 C CA . SER A 1 97 ? 32.269 51.545 38.985 1.00 47.99 96 SER A CA 1
ATOM 750 C C . SER A 1 97 ? 30.758 51.522 39.193 1.00 40.58 96 SER A C 1
ATOM 751 O O . SER A 1 97 ? 30.079 52.505 38.898 1.00 42.39 96 SER A O 1
ATOM 754 N N . PRO A 1 98 ? 30.224 50.395 39.692 1.00 46.63 97 PRO A N 1
ATOM 755 C CA . PRO A 1 98 ? 28.788 50.273 39.970 1.00 38.89 97 PRO A CA 1
ATOM 756 C C . PRO A 1 98 ? 28.313 51.264 41.029 1.00 47.55 97 PRO A C 1
ATOM 757 O O . PRO A 1 98 ? 27.116 51.538 41.120 1.00 43.92 97 PRO A O 1
ATOM 761 N N . ALA A 1 99 ? 29.245 51.789 41.820 1.00 40.13 98 ALA A N 1
ATOM 762 C CA . ALA A 1 99 ? 28.913 52.768 42.848 1.00 39.98 98 ALA A CA 1
ATOM 763 C C . ALA A 1 99 ? 28.732 54.164 42.255 1.00 47.39 98 ALA A C 1
ATOM 764 O O . ALA A 1 99 ? 28.216 55.065 42.915 1.00 47.37 98 ALA A O 1
ATOM 766 N N . LEU A 1 100 ? 29.160 54.339 41.008 1.00 44.19 99 LEU A N 1
ATOM 767 C CA . LEU A 1 100 ? 28.956 55.601 40.303 1.00 46.64 99 LEU A CA 1
ATOM 768 C C . LEU A 1 100 ? 27.528 55.671 39.767 1.00 38.62 99 LEU A C 1
ATOM 769 O O . LEU A 1 100 ? 26.860 54.647 39.623 1.00 43.11 99 LEU A O 1
ATOM 774 N N . GLN A 1 101 ? 27.067 56.883 39.473 1.00 49.00 100 GLN A N 1
ATOM 775 C CA . GLN A 1 101 ? 25.702 57.096 39.005 1.00 44.97 100 GLN A CA 1
ATOM 776 C C . GLN A 1 101 ? 25.655 58.011 37.785 1.00 38.89 100 GLN A C 1
ATOM 777 O O . GLN A 1 101 ? 26.689 58.466 37.294 1.00 39.25 100 GLN A O 1
ATOM 783 N N . ILE A 1 102 ? 24.444 58.275 37.305 1.00 37.49 101 ILE A N 1
ATOM 784 C CA . ILE A 1 102 ? 24.233 59.214 36.211 1.00 46.77 101 ILE A CA 1
ATOM 785 C C . ILE A 1 102 ? 24.671 60.611 36.639 1.00 39.81 101 ILE A C 1
ATOM 786 O O . ILE A 1 102 ? 25.236 61.365 35.845 1.00 39.89 101 ILE A O 1
ATOM 791 N N . ARG A 1 103 ? 24.415 60.941 37.903 1.00 40.11 102 ARG A N 1
ATOM 792 C CA . ARG A 1 103 ? 24.816 62.225 38.471 1.00 40.57 102 ARG A CA 1
ATOM 793 C C . ARG A 1 103 ? 26.307 62.489 38.297 1.00 31.42 102 ARG A C 1
ATOM 794 O O . ARG A 1 103 ? 26.707 63.577 37.888 1.00 43.22 102 ARG A O 1
ATOM 802 N N . THR A 1 104 ? 27.120 61.488 38.618 1.00 41.18 103 THR A N 1
ATOM 803 C CA . THR A 1 104 ? 28.570 61.621 38.544 1.00 41.90 103 THR A CA 1
ATOM 804 C C . THR A 1 104 ? 29.021 61.860 37.109 1.00 33.94 103 THR A C 1
ATOM 805 O O . THR A 1 104 ? 29.923 62.659 36.858 1.00 35.87 103 THR A O 1
ATOM 809 N N . VAL A 1 105 ? 28.389 61.160 36.172 1.00 33.91 104 VAL A N 1
ATOM 810 C CA . VAL A 1 105 ? 28.690 61.336 34.758 1.00 38.50 104 VAL A CA 1
ATOM 811 C C . VAL A 1 105 ? 28.372 62.764 34.330 1.00 31.19 104 VAL A C 1
ATOM 812 O O . VAL A 1 105 ? 29.203 63.437 33.725 1.00 36.88 104 VAL A O 1
ATOM 816 N N . LEU A 1 106 ? 27.169 63.221 34.667 1.00 34.16 105 LEU A N 1
ATOM 817 C CA . LEU A 1 106 ? 26.731 64.572 34.336 1.00 34.23 105 LEU A CA 1
ATOM 818 C C . LEU A 1 106 ? 27.655 65.624 34.939 1.00 32.16 105 LEU A C 1
ATOM 819 O O . LEU A 1 106 ? 28.024 66.594 34.276 1.00 35.43 105 LEU A O 1
ATOM 824 N N . LEU A 1 107 ? 28.030 65.421 36.199 1.00 36.15 106 LEU A N 1
ATOM 825 C CA . LEU A 1 107 ? 28.942 66.327 36.886 1.00 33.03 106 LEU A CA 1
ATOM 826 C C . LEU A 1 107 ? 30.317 66.349 36.225 1.00 26.89 106 LEU A C 1
ATOM 827 O O . LEU A 1 107 ? 30.944 67.402 36.112 1.00 33.97 106 LEU A O 1
ATOM 832 N N . SER A 1 108 ? 30.778 65.184 35.783 1.00 32.41 107 SER A N 1
ATOM 833 C CA . SER A 1 108 ? 32.085 65.074 35.144 1.00 39.47 107 SER A CA 1
ATOM 834 C C . SER A 1 108 ? 32.124 65.748 33.773 1.00 36.50 107 SER A C 1
ATOM 835 O O . SER A 1 108 ? 33.094 66.429 33.439 1.00 35.79 107 SER A O 1
ATOM 838 N N . ILE A 1 109 ? 31.072 65.556 32.982 1.00 28.48 108 ILE A N 1
ATOM 839 C CA . ILE A 1 109 ? 30.982 66.190 31.668 1.00 33.56 108 ILE A CA 1
ATOM 840 C C . ILE A 1 109 ? 30.915 67.704 31.822 1.00 36.39 108 ILE A C 1
ATOM 841 O O . ILE A 1 109 ? 31.558 68.448 31.078 1.00 33.60 108 ILE 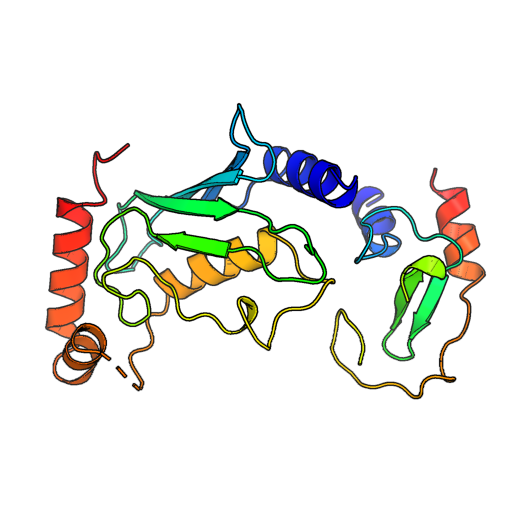A O 1
ATOM 846 N N . GLN A 1 110 ? 30.135 68.148 32.802 1.00 32.12 109 GLN A N 1
ATOM 847 C CA . GLN A 1 110 ? 30.010 69.564 33.120 1.00 32.80 109 GLN A CA 1
ATOM 848 C C . GLN A 1 110 ? 31.366 70.168 33.468 1.00 41.31 109 GLN A C 1
ATOM 849 O O . GLN A 1 110 ? 31.689 71.277 33.044 1.00 37.30 109 GLN A O 1
ATOM 855 N N . ALA A 1 111 ? 32.157 69.427 34.239 1.00 36.23 110 ALA A N 1
ATOM 856 C CA . ALA A 1 111 ? 33.488 69.874 34.633 1.00 34.17 110 ALA A CA 1
ATOM 857 C C . ALA A 1 111 ? 34.443 69.896 33.443 1.00 37.29 110 ALA A C 1
ATOM 858 O O . ALA A 1 111 ? 35.330 70.747 33.360 1.00 35.70 110 ALA A O 1
ATOM 860 N N . LEU A 1 112 ? 34.255 68.952 32.526 1.00 39.11 111 LEU A N 1
ATOM 861 C CA . LEU A 1 112 ? 35.093 68.855 31.339 1.00 36.94 111 LEU A CA 1
ATOM 862 C C . LEU A 1 112 ? 34.969 70.112 30.483 1.00 37.30 111 LEU A C 1
ATOM 863 O O . LEU A 1 112 ? 35.926 70.528 29.831 1.00 37.51 111 LEU A O 1
ATOM 868 N N . LEU A 1 113 ? 33.786 70.718 30.500 1.00 35.92 112 LEU A N 1
ATOM 869 C CA . LEU A 1 113 ? 33.546 71.961 29.776 1.00 39.60 112 LEU A CA 1
ATOM 870 C C . LEU A 1 113 ? 34.310 73.127 30.393 1.00 50.14 112 LEU A C 1
ATOM 871 O O . LEU A 1 113 ? 34.766 74.025 29.684 1.00 52.70 112 LEU A O 1
ATOM 876 N N . SER A 1 114 ? 34.442 73.113 31.715 1.00 42.15 113 SER A N 1
ATOM 877 C CA . SER A 1 114 ? 35.165 74.165 32.421 1.00 41.85 113 SER A CA 1
ATOM 878 C C . SER A 1 114 ? 36.672 74.024 32.235 1.00 44.22 113 SER A C 1
ATOM 879 O O . SER A 1 114 ? 37.404 75.011 32.272 1.00 50.64 113 SER A O 1
ATOM 882 N N . ALA A 1 115 ? 37.133 72.793 32.033 1.00 51.52 114 ALA A N 1
ATOM 883 C CA . ALA A 1 115 ? 38.563 72.527 31.932 1.00 52.62 114 ALA A CA 1
ATOM 884 C C . ALA A 1 115 ? 38.923 71.661 30.726 1.00 55.18 114 ALA A C 1
ATOM 885 O O . ALA A 1 115 ? 39.128 70.458 30.872 1.00 57.60 114 ALA A O 1
ATOM 887 N N . PRO A 1 116 ? 38.994 72.268 29.529 1.00 54.02 115 PRO A N 1
ATOM 888 C CA . PRO A 1 116 ? 39.444 71.541 28.337 1.00 54.53 115 PRO A CA 1
ATOM 889 C C . PRO A 1 116 ? 40.910 71.164 28.477 1.00 64.01 115 PRO A C 1
ATOM 890 O O . PRO A 1 116 ? 41.712 72.008 28.850 1.00 55.50 115 PRO A O 1
ATOM 894 N N . ASN A 1 117 ? 41.264 69.921 28.187 1.00 54.22 116 ASN A N 1
ATOM 895 C CA . ASN A 1 117 ? 42.648 69.495 28.341 1.00 60.49 116 ASN A CA 1
ATOM 896 C C . ASN A 1 117 ? 43.196 68.917 27.045 1.00 58.39 116 ASN A C 1
ATOM 897 O O . ASN A 1 117 ? 42.846 67.804 26.665 1.00 56.38 116 ASN A O 1
ATOM 902 N N . PRO A 1 118 ? 44.051 69.689 26.354 1.00 57.59 117 PRO A N 1
ATOM 903 C CA . PRO A 1 118 ? 44.600 69.306 25.047 1.00 59.24 117 PRO A CA 1
ATOM 904 C C . PRO A 1 118 ? 45.757 68.314 25.137 1.00 66.95 117 PRO A C 1
ATOM 905 O O . PRO A 1 118 ? 46.041 67.623 24.157 1.00 67.08 117 PRO A O 1
ATOM 909 N N . ASP A 1 119 ? 46.413 68.254 26.292 1.00 76.97 118 ASP A N 1
ATOM 910 C CA . ASP A 1 119 ? 47.582 67.399 26.480 1.00 74.55 118 ASP A CA 1
ATOM 911 C C . ASP A 1 119 ? 47.285 65.936 26.158 1.00 69.16 118 ASP A C 1
ATOM 912 O O . ASP A 1 119 ? 46.361 65.343 26.713 1.00 72.43 118 ASP A O 1
ATOM 917 N N . ASN A 1 124 ? 43.977 64.682 18.199 1.00 81.05 123 ASN A N 1
ATOM 918 C CA . ASN A 1 124 ? 43.109 65.229 17.162 1.00 85.98 123 ASN A CA 1
ATOM 919 C C . ASN A 1 124 ? 43.451 66.675 16.811 1.00 76.63 123 ASN A C 1
ATOM 920 O O . ASN A 1 124 ? 44.160 67.353 17.555 1.00 74.97 123 ASN A O 1
ATOM 925 N N . ASP A 1 125 ? 42.941 67.139 15.674 1.00 74.70 124 ASP A N 1
ATOM 926 C CA . ASP A 1 125 ? 43.258 68.471 15.164 1.00 85.03 124 ASP A CA 1
ATOM 927 C C . ASP A 1 125 ? 42.774 69.594 16.076 1.00 76.73 124 ASP A C 1
ATOM 928 O O . ASP A 1 125 ? 43.427 70.631 16.191 1.00 75.85 124 ASP A O 1
ATOM 933 N N . VAL A 1 126 ? 41.626 69.388 16.713 1.00 77.37 125 VAL A N 1
ATOM 934 C CA . VAL A 1 126 ? 41.091 70.368 17.651 1.00 53.07 125 VAL A CA 1
ATOM 935 C C . VAL A 1 126 ? 42.061 70.568 18.810 1.00 57.67 125 VAL A C 1
ATOM 936 O O . VAL A 1 126 ? 42.361 71.699 19.192 1.00 60.91 125 VAL A O 1
ATOM 940 N N . ALA A 1 127 ? 42.562 69.462 19.350 1.00 58.18 126 ALA A N 1
ATOM 941 C CA . ALA A 1 127 ? 43.523 69.503 20.447 1.00 59.96 126 ALA A CA 1
ATOM 942 C C . ALA A 1 127 ? 44.813 70.206 20.033 1.00 69.00 126 ALA A C 1
ATOM 943 O O . ALA A 1 127 ? 45.442 70.891 20.840 1.00 69.59 126 ALA A O 1
ATOM 945 N N . GLU A 1 128 ? 45.198 70.029 18.773 1.00 79.91 127 GLU A N 1
ATOM 946 C CA . GLU A 1 128 ? 46.387 70.678 18.230 1.00 76.43 127 GLU A CA 1
ATOM 947 C C . GLU A 1 128 ? 46.263 72.194 18.304 1.00 70.26 127 GLU A C 1
ATOM 948 O O . GLU A 1 128 ? 47.198 72.884 18.712 1.00 74.11 127 GLU A O 1
ATOM 954 N N . GLN A 1 129 ? 45.102 72.703 17.905 1.00 75.44 128 GLN A N 1
ATOM 955 C CA . GLN A 1 129 ? 44.852 74.140 17.888 1.00 76.09 128 GLN A CA 1
ATOM 956 C C . GLN A 1 129 ? 44.887 74.724 19.295 1.00 67.04 128 GLN A C 1
ATOM 957 O O . GLN A 1 129 ? 45.452 75.794 19.515 1.00 80.59 128 GLN A O 1
ATOM 963 N N . TRP A 1 130 ? 44.286 74.013 20.246 1.00 72.22 129 TRP A N 1
ATOM 964 C CA . TRP A 1 130 ? 44.303 74.426 21.647 1.00 72.93 129 TRP A CA 1
ATOM 965 C C . TRP A 1 130 ? 45.724 74.434 22.199 1.00 72.71 129 TRP A C 1
ATOM 966 O O . TRP A 1 130 ? 46.019 75.116 23.180 1.00 77.15 129 TRP A O 1
ATOM 977 N N . LYS A 1 131 ? 46.600 73.671 21.555 1.00 76.85 130 LYS A N 1
ATOM 978 C CA . LYS A 1 131 ? 47.973 73.513 22.011 1.00 77.55 130 LYS A CA 1
ATOM 979 C C . LYS A 1 131 ? 48.891 74.574 21.416 1.00 73.96 130 LYS A C 1
ATOM 980 O O . LYS A 1 131 ? 49.530 75.335 22.143 1.00 77.75 130 LYS A O 1
ATOM 986 N N . THR A 1 132 ? 48.952 74.616 20.090 1.00 76.75 131 THR A N 1
ATOM 987 C CA . THR A 1 132 ? 49.836 75.542 19.390 1.00 74.86 131 THR A CA 1
ATOM 988 C C . THR A 1 132 ? 49.447 77.001 19.639 1.00 82.70 131 THR A C 1
ATOM 989 O O . THR A 1 132 ? 50.281 77.809 20.046 1.00 90.76 131 THR A O 1
ATOM 993 N N . ASN A 1 133 ? 48.185 77.336 19.385 1.00 79.39 132 ASN A N 1
ATOM 994 C CA . ASN A 1 133 ? 47.664 78.662 19.716 1.00 74.87 132 ASN A CA 1
ATOM 995 C C . ASN A 1 133 ? 46.346 78.601 20.489 1.00 71.90 132 ASN A C 1
ATOM 996 O O . ASN A 1 133 ? 45.269 78.534 19.898 1.00 72.66 132 ASN A O 1
ATOM 1001 N N . GLU A 1 134 ? 46.446 78.635 21.815 1.00 68.54 133 GLU A N 1
ATOM 1002 C CA . GLU A 1 134 ? 45.286 78.504 22.695 1.00 60.64 133 GLU A CA 1
ATOM 1003 C C . GLU A 1 134 ? 44.294 79.657 22.567 1.00 62.78 133 GLU A C 1
ATOM 1004 O O . GLU A 1 134 ? 43.083 79.437 22.518 1.00 68.73 133 GLU A O 1
ATOM 1010 N N . ALA A 1 135 ? 44.814 80.880 22.521 1.00 64.35 134 ALA A N 1
ATOM 1011 C CA . ALA A 1 135 ? 43.980 82.078 22.470 1.00 60.51 134 ALA A CA 1
ATOM 1012 C C . ALA A 1 135 ? 43.009 82.065 21.292 1.00 64.29 134 ALA A C 1
ATOM 1013 O O . ALA A 1 135 ? 41.888 82.563 21.395 1.00 62.62 134 ALA A O 1
ATOM 1015 N N . GLN A 1 136 ? 43.442 81.486 20.177 1.00 56.75 135 GLN A N 1
ATOM 1016 C CA . GLN A 1 136 ? 42.609 81.423 18.983 1.00 65.92 135 GLN A CA 1
ATOM 1017 C C . GLN A 1 136 ? 41.600 80.280 19.054 1.00 57.56 135 GLN A C 1
ATOM 1018 O O . GLN A 1 136 ? 40.471 80.409 18.579 1.00 57.86 135 GLN A O 1
ATOM 1024 N N . ALA A 1 137 ? 42.013 79.165 19.649 1.00 58.24 136 ALA A N 1
ATOM 1025 C CA . ALA A 1 137 ? 41.136 78.009 19.804 1.00 54.46 136 ALA A CA 1
ATOM 1026 C C . ALA A 1 137 ? 39.939 78.354 20.681 1.00 53.06 136 ALA A C 1
ATOM 1027 O O . ALA A 1 137 ? 38.817 77.921 20.418 1.00 51.01 136 ALA A O 1
ATOM 1029 N N . ILE A 1 138 ? 40.191 79.135 21.727 1.00 52.78 137 ILE A N 1
ATOM 1030 C CA . ILE A 1 138 ? 39.132 79.631 22.597 1.00 52.48 137 ILE A CA 1
ATOM 1031 C C . ILE A 1 138 ? 38.169 80.499 21.796 1.00 58.81 137 ILE A C 1
ATOM 1032 O O . ILE A 1 138 ? 36.949 80.415 21.960 1.00 53.47 137 ILE A O 1
ATOM 1037 N N . GLU A 1 139 ? 38.728 81.318 20.912 1.00 53.97 138 GLU A N 1
ATOM 1038 C CA . GLU A 1 139 ? 37.928 82.201 20.073 1.00 59.83 138 GLU A CA 1
ATOM 1039 C C . GLU A 1 139 ? 37.045 81.407 19.112 1.00 44.76 138 GLU A C 1
ATOM 1040 O O . GLU A 1 139 ? 35.904 81.785 18.850 1.00 48.03 138 GLU A O 1
ATOM 1046 N N . THR A 1 140 ? 37.576 80.303 18.595 1.00 44.11 139 THR A N 1
ATOM 1047 C CA . THR A 1 140 ? 36.802 79.416 17.734 1.00 48.57 139 THR A CA 1
ATOM 1048 C C . THR A 1 140 ? 35.675 78.760 18.527 1.00 46.38 139 THR A C 1
ATOM 1049 O O . THR A 1 140 ? 34.532 78.703 18.071 1.00 37.75 139 THR A O 1
ATOM 1053 N N . ALA A 1 141 ? 36.008 78.273 19.719 1.00 41.05 140 ALA A N 1
ATOM 1054 C CA . ALA A 1 141 ? 35.025 77.670 20.614 1.00 42.25 140 ALA A CA 1
ATOM 1055 C C . ALA A 1 141 ? 33.920 78.667 20.939 1.00 31.97 140 ALA A C 1
ATOM 1056 O O . ALA A 1 141 ? 32.744 78.311 21.011 1.00 36.36 140 ALA A O 1
ATOM 1058 N N . ARG A 1 142 ? 34.316 79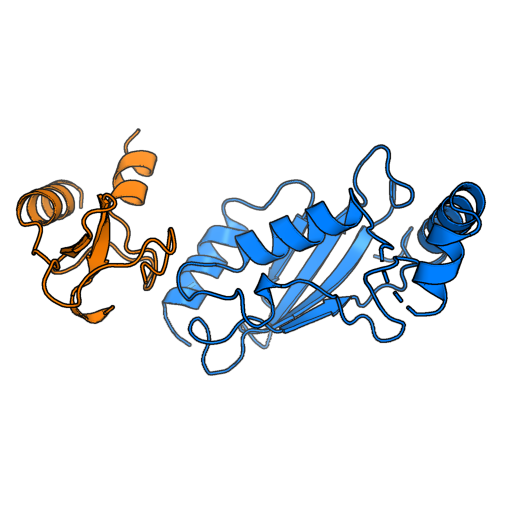.921 21.125 1.00 39.48 141 ARG A N 1
ATOM 1059 C CA . ARG A 1 142 ? 33.385 81.002 21.414 1.00 44.78 141 ARG A CA 1
ATOM 1060 C C . ARG A 1 142 ? 32.460 81.247 20.220 1.00 43.47 141 ARG A C 1
ATOM 1061 O O . ARG A 1 142 ? 31.283 81.570 20.388 1.00 42.52 141 ARG A O 1
ATOM 1069 N N . ALA A 1 143 ? 32.997 81.077 19.014 1.00 39.09 142 ALA A N 1
ATOM 1070 C CA . ALA A 1 143 ? 32.218 81.239 17.789 1.00 42.70 142 ALA A CA 1
ATOM 1071 C C . ALA A 1 143 ? 31.289 80.049 17.564 1.00 37.97 142 ALA A C 1
ATOM 1072 O O . ALA A 1 143 ? 30.125 80.219 17.200 1.00 37.61 142 ALA A O 1
ATOM 1074 N N . TRP A 1 144 ? 31.813 78.846 17.782 1.00 33.09 143 TRP A N 1
ATOM 1075 C CA . TRP A 1 144 ? 31.023 77.623 17.665 1.00 38.12 143 TRP A CA 1
ATOM 1076 C C . TRP A 1 144 ? 29.857 77.614 18.649 1.00 32.09 143 TRP A C 1
ATOM 1077 O O . TRP A 1 144 ? 28.768 77.133 18.332 1.00 37.27 143 TRP A O 1
ATOM 1088 N N . THR A 1 145 ? 30.096 78.142 19.846 1.00 35.55 144 THR A N 1
ATOM 1089 C CA . THR A 1 145 ? 29.051 78.252 20.857 1.00 35.39 144 THR A CA 1
ATOM 1090 C C . THR A 1 145 ? 27.928 79.155 20.361 1.00 35.42 144 THR A C 1
ATOM 1091 O O . THR A 1 145 ? 26.755 78.791 20.423 1.00 36.14 144 THR A O 1
ATOM 1095 N N . ARG A 1 146 ? 28.299 80.331 19.864 1.00 38.18 145 ARG A N 1
ATOM 1096 C CA . ARG A 1 146 ? 27.337 81.279 19.308 1.00 38.35 145 ARG A CA 1
ATOM 1097 C C . ARG A 1 146 ? 26.573 80.660 18.143 1.00 44.95 145 ARG A C 1
ATOM 1098 O O . ARG A 1 146 ? 25.360 80.822 18.026 1.00 49.43 145 ARG A O 1
ATOM 1106 N N . LEU A 1 147 ? 27.294 79.931 17.298 1.00 37.99 146 LEU A N 1
ATOM 1107 C CA . LEU A 1 147 ? 26.733 79.386 16.069 1.00 36.00 146 LEU A CA 1
ATOM 1108 C C . LEU A 1 147 ? 25.831 78.176 16.304 1.00 47.61 146 LEU A C 1
ATOM 1109 O O . LEU A 1 147 ? 24.767 78.062 15.695 1.00 42.87 146 LEU A O 1
ATOM 1114 N N . TYR A 1 148 ? 26.251 77.277 17.189 1.00 40.63 147 TYR A N 1
ATOM 1115 C CA . TYR A 1 148 ? 25.566 75.995 17.343 1.00 36.29 147 TYR A CA 1
ATOM 1116 C C . TYR A 1 148 ? 24.900 75.784 18.703 1.00 37.27 147 TYR A C 1
ATOM 1117 O O . TYR A 1 148 ? 23.998 74.957 18.829 1.00 37.32 147 TYR A O 1
ATOM 1126 N N . ALA A 1 149 ? 25.341 76.523 19.716 1.00 34.44 148 ALA A N 1
ATOM 1127 C CA . ALA A 1 149 ? 24.870 76.285 21.079 1.00 40.52 148 ALA A CA 1
ATOM 1128 C C . ALA A 1 149 ? 24.036 77.430 21.648 1.00 46.41 148 ALA A C 1
ATOM 1129 O O . ALA A 1 149 ? 23.761 77.466 22.847 1.00 44.26 148 ALA A O 1
ATOM 1131 N N . MET A 1 150 ? 23.639 78.365 20.793 1.00 48.64 149 MET A N 1
ATOM 1132 C CA . MET A 1 150 ? 22.754 79.443 21.219 1.00 48.11 149 MET A CA 1
ATOM 1133 C C . MET A 1 150 ? 21.484 79.470 20.379 1.00 52.89 149 MET A C 1
ATOM 1134 O O . MET A 1 150 ? 21.530 79.269 19.163 1.00 53.06 149 MET A O 1
ATOM 1139 N N . ASN A 1 151 ? 20.355 79.708 21.045 1.00 42.21 150 ASN A N 1
ATOM 1140 C CA . ASN A 1 151 ? 19.030 79.669 20.423 1.00 43.00 150 ASN A CA 1
ATOM 1141 C C . ASN A 1 151 ? 18.727 78.314 19.787 1.00 61.15 150 ASN A C 1
ATOM 1142 O O . ASN A 1 151 ? 17.872 78.207 18.911 1.00 62.07 150 ASN A O 1
ATOM 1147 N N . ASN A 1 152 ? 19.424 77.282 20.251 1.00 56.96 151 ASN A N 1
ATOM 1148 C CA . ASN A 1 152 ? 19.343 75.957 19.647 1.00 57.92 151 ASN A CA 1
ATOM 1149 C C . ASN A 1 152 ? 18.332 75.039 20.326 1.00 51.85 151 ASN A C 1
ATOM 1150 O O . ASN A 1 152 ? 18.228 73.862 19.984 1.00 58.63 151 ASN A O 1
ATOM 1155 N N . ILE A 1 153 ? 17.592 75.577 21.289 1.00 68.43 152 ILE A N 1
ATOM 1156 C CA . ILE A 1 153 ? 16.609 74.788 22.023 1.00 66.29 152 ILE A CA 1
ATOM 1157 C C . ILE A 1 153 ? 15.197 75.028 21.492 1.00 84.05 152 ILE A C 1
ATOM 1158 O O . ILE A 1 153 ? 14.853 76.136 21.079 1.00 83.90 152 ILE A O 1
ATOM 1164 N N . ILE B 2 6 ? 18.323 66.434 58.773 1.00 90.82 5 ILE B N 1
ATOM 1165 C CA . ILE B 2 6 ? 19.308 65.550 59.385 1.00 90.01 5 ILE B CA 1
ATOM 1166 C C . ILE B 2 6 ? 18.918 64.087 59.177 1.00 85.63 5 ILE B C 1
ATOM 1167 O O . ILE B 2 6 ? 19.770 63.199 59.171 1.00 86.96 5 ILE B O 1
ATOM 1172 N N . LEU B 2 7 ? 17.625 63.844 58.987 1.00 91.13 6 LEU B N 1
ATOM 1173 C CA . LEU B 2 7 ? 17.120 62.485 58.812 1.00 86.81 6 LEU B CA 1
ATOM 1174 C C . LEU B 2 7 ? 17.378 61.958 57.400 1.00 87.06 6 LEU B C 1
ATOM 1175 O O . LEU B 2 7 ? 17.536 60.753 57.200 1.00 82.64 6 LEU B O 1
ATOM 1180 N N . LEU B 2 8 ? 17.420 62.863 56.427 1.00 90.08 7 LEU B N 1
ATOM 1181 C CA . LEU B 2 8 ? 17.716 62.484 55.049 1.00 89.24 7 LEU B CA 1
ATOM 1182 C C . LEU B 2 8 ? 19.191 62.115 54.929 1.00 74.30 7 LEU B C 1
ATOM 1183 O O . LEU B 2 8 ? 19.542 61.120 54.294 1.00 78.09 7 LEU B O 1
ATOM 1188 N N . ASN B 2 9 ? 20.047 62.929 55.541 1.00 79.26 8 ASN B N 1
ATOM 1189 C CA . ASN B 2 9 ? 21.483 62.675 55.551 1.00 79.26 8 ASN B CA 1
ATOM 1190 C C . ASN B 2 9 ? 21.820 61.325 56.174 1.00 77.58 8 ASN B C 1
ATOM 1191 O O . ASN B 2 9 ? 22.703 60.613 55.696 1.00 74.07 8 ASN B O 1
ATOM 1196 N N . VAL B 2 10 ? 21.106 60.981 57.241 1.00 78.66 9 VAL B N 1
ATOM 1197 C CA . VAL B 2 10 ? 21.303 59.706 57.920 1.00 65.88 9 VAL B CA 1
ATOM 1198 C C . VAL B 2 10 ? 20.867 58.537 57.042 1.00 56.36 9 VAL B C 1
ATOM 1199 O O . VAL B 2 10 ? 21.586 57.545 56.916 1.00 58.98 9 VAL B O 1
ATOM 1203 N N . LYS B 2 11 ? 19.694 58.662 56.428 1.00 67.91 10 LYS B N 1
ATOM 1204 C CA . LYS B 2 11 ? 19.175 57.609 55.562 1.00 68.57 10 LYS B CA 1
ATOM 1205 C C . LYS B 2 11 ? 20.095 57.386 54.366 1.00 61.85 10 LYS B C 1
ATOM 1206 O O . LYS B 2 11 ? 20.196 56.275 53.847 1.00 49.43 10 LYS B O 1
ATOM 1212 N N . GLU B 2 12 ? 20.769 58.449 53.939 1.00 56.13 11 GLU B N 1
ATOM 1213 C CA . GLU B 2 12 ? 21.698 58.359 52.821 1.00 63.60 11 GLU B CA 1
ATOM 1214 C C . GLU B 2 12 ? 22.992 57.678 53.256 1.00 55.04 11 GLU B C 1
ATOM 1215 O O . GLU B 2 12 ? 23.683 57.063 52.444 1.00 63.29 11 GLU B O 1
ATOM 1221 N N . GLU B 2 13 ? 23.314 57.790 54.541 1.00 71.73 12 GLU B N 1
ATOM 1222 C CA . GLU B 2 13 ? 24.505 57.152 55.091 1.00 62.21 12 GLU B CA 1
ATOM 1223 C C . GLU B 2 13 ? 24.349 55.637 55.152 1.00 50.56 12 GLU B C 1
ATOM 1224 O O . GLU B 2 13 ? 25.327 54.898 55.035 1.00 50.05 12 GLU B O 1
ATOM 1230 N N . VAL B 2 14 ? 23.116 55.178 55.338 1.00 48.28 13 VAL B N 1
ATOM 1231 C CA . VAL B 2 14 ? 22.841 53.748 55.408 1.00 55.03 13 VAL B CA 1
ATOM 1232 C C . VAL B 2 14 ? 22.165 53.243 54.137 1.00 53.37 13 VAL B C 1
ATOM 1233 O O . VAL B 2 14 ? 21.418 52.265 54.163 1.00 51.83 13 VAL B O 1
ATOM 1237 N N . THR B 2 15 ? 22.434 53.922 53.027 1.00 58.62 14 THR B N 1
ATOM 1238 C CA . THR B 2 15 ? 21.941 53.494 51.724 1.00 44.90 14 THR B CA 1
ATOM 1239 C C . THR B 2 15 ? 23.040 52.760 50.968 1.00 40.66 14 THR B C 1
ATOM 1240 O O . THR B 2 15 ? 24.162 53.252 50.858 1.00 57.11 14 THR B O 1
ATOM 1244 N N . CYS B 2 16 ? 22.715 51.577 50.457 1.00 45.13 15 CYS B N 1
ATOM 1245 C CA . CYS B 2 16 ? 23.649 50.812 49.642 1.00 53.44 15 CYS B CA 1
ATOM 1246 C C . CYS B 2 16 ? 23.901 51.526 48.320 1.00 58.83 15 CYS B C 1
ATOM 1247 O O . CYS B 2 16 ? 22.973 51.749 47.549 1.00 61.63 15 CYS B O 1
ATOM 1250 N N . PRO B 2 17 ? 25.164 51.882 48.050 1.00 54.50 16 PRO B N 1
ATOM 1251 C CA . PRO B 2 17 ? 25.509 52.627 46.832 1.00 60.91 16 PRO B CA 1
ATOM 1252 C C . PRO B 2 17 ? 25.327 51.821 45.543 1.00 55.73 16 PRO B C 1
ATOM 1253 O O . PRO B 2 17 ? 25.472 52.380 44.456 1.00 53.10 16 PRO B O 1
ATOM 1257 N N . ILE B 2 18 ? 25.009 50.536 45.661 1.00 61.33 17 ILE B N 1
ATOM 1258 C CA . ILE B 2 18 ? 24.801 49.698 44.484 1.00 50.57 17 ILE B CA 1
ATOM 1259 C C . ILE B 2 18 ? 23.331 49.639 44.074 1.00 55.47 17 ILE B C 1
ATOM 1260 O O . ILE B 2 18 ? 22.970 50.054 42.976 1.00 42.82 17 ILE B O 1
ATOM 1265 N N . CYS B 2 19 ? 22.487 49.122 44.961 1.00 53.87 18 CYS B N 1
ATOM 1266 C CA . CYS B 2 19 ? 21.066 48.972 44.665 1.00 50.64 18 CYS B CA 1
ATOM 1267 C C . CYS B 2 19 ? 20.294 50.251 44.972 1.00 54.78 18 CYS B C 1
ATOM 1268 O O . CYS B 2 19 ? 19.145 50.406 44.555 1.00 59.18 18 CYS B O 1
ATOM 1271 N N . LEU B 2 20 ? 20.935 51.155 45.708 1.00 45.19 19 LEU B N 1
ATOM 1272 C CA . LEU B 2 20 ? 20.329 52.422 46.126 1.00 52.72 19 LEU B CA 1
ATOM 1273 C C . LEU B 2 20 ? 19.098 52.245 47.014 1.00 53.74 19 LEU B C 1
ATOM 1274 O O . LEU B 2 20 ? 18.223 53.109 47.060 1.00 59.21 19 LEU B O 1
ATOM 1279 N N . GLU B 2 21 ? 19.045 51.120 47.718 1.00 54.85 20 GLU B N 1
ATOM 1280 C CA . GLU B 2 21 ? 18.028 50.894 48.736 1.00 62.22 20 GLU B CA 1
ATOM 1281 C C . GLU B 2 21 ? 18.691 50.819 50.104 1.00 50.75 20 GLU B C 1
ATOM 1282 O O . GLU B 2 21 ? 19.917 50.758 50.200 1.00 49.91 20 GLU B O 1
ATOM 1288 N N . LEU B 2 22 ? 17.881 50.833 51.158 1.00 62.32 21 LEU B N 1
ATOM 1289 C CA . LEU B 2 22 ? 18.398 50.704 52.514 1.00 54.58 21 LEU B CA 1
ATOM 1290 C C . LEU B 2 22 ? 19.167 49.397 52.657 1.00 52.68 21 LEU B C 1
ATOM 1291 O O . LEU B 2 22 ? 18.754 48.366 52.126 1.00 54.30 21 LEU B O 1
ATOM 1296 N N . LEU B 2 23 ? 20.292 49.458 53.363 1.00 45.80 22 LEU B N 1
ATOM 1297 C CA . LEU B 2 23 ? 21.168 48.304 53.540 1.00 54.29 22 LEU B CA 1
ATOM 1298 C C . LEU B 2 23 ? 20.431 47.084 54.088 1.00 65.83 22 LEU B C 1
ATOM 1299 O O . LEU B 2 23 ? 19.724 47.170 55.091 1.00 57.81 22 LEU B O 1
ATOM 1304 N N . THR B 2 24 ? 20.593 45.954 53.408 1.00 59.23 23 THR B N 1
ATOM 1305 C CA . THR B 2 24 ? 20.020 44.690 53.851 1.00 59.24 23 THR B CA 1
ATOM 1306 C C . THR B 2 24 ? 21.137 43.675 54.051 1.00 66.23 23 THR B C 1
ATOM 1307 O O . THR B 2 24 ? 21.853 43.339 53.106 1.00 68.45 23 THR B O 1
ATOM 1311 N N . GLU B 2 25 ? 21.271 43.188 55.282 1.00 61.02 24 GLU B N 1
ATOM 1312 C CA . GLU B 2 25 ? 22.425 42.388 55.690 1.00 68.03 24 GLU B CA 1
ATOM 1313 C C . GLU B 2 25 ? 23.735 43.086 55.327 1.00 54.81 24 GLU B C 1
ATOM 1314 O O . GLU B 2 25 ? 24.522 42.560 54.541 1.00 59.90 24 GLU B O 1
ATOM 1320 N N . PRO B 2 26 ? 23.974 44.274 55.907 1.00 58.20 25 PRO B N 1
ATOM 1321 C CA . PRO B 2 26 ? 25.128 45.088 55.511 1.00 58.09 25 PRO B CA 1
ATOM 1322 C C . PRO B 2 26 ? 26.467 44.434 55.837 1.00 55.68 25 PRO B C 1
ATOM 1323 O O . PRO B 2 26 ? 26.691 43.993 56.964 1.00 57.76 25 PRO B O 1
ATOM 1327 N N . LEU B 2 27 ? 27.342 44.371 54.839 1.00 51.95 26 LEU B N 1
ATOM 1328 C CA . LEU B 2 27 ? 28.701 43.883 55.030 1.00 54.15 26 LEU B CA 1
ATOM 1329 C C . LEU B 2 27 ? 29.660 45.053 54.859 1.00 54.76 26 LEU B C 1
ATOM 1330 O O . LEU B 2 27 ? 29.642 45.731 53.833 1.00 55.48 26 LEU B O 1
ATOM 1335 N N . SER B 2 28 ? 30.494 45.291 55.865 1.00 49.77 27 SER B N 1
ATOM 1336 C CA . SER B 2 28 ? 31.344 46.477 55.873 1.00 58.58 27 SER B CA 1
ATOM 1337 C C . SER B 2 28 ? 32.790 46.195 55.480 1.00 63.98 27 SER B C 1
ATOM 1338 O O . SER B 2 28 ? 33.329 45.124 55.758 1.00 63.13 27 SER B O 1
ATOM 1341 N N . LEU B 2 29 ? 33.405 47.175 54.826 1.00 61.13 28 LEU B N 1
ATOM 1342 C CA . LEU B 2 29 ? 34.819 47.118 54.486 1.00 64.73 28 LEU B CA 1
ATOM 1343 C C . LEU B 2 29 ? 35.596 47.923 55.514 1.00 45.57 28 LEU B C 1
ATOM 1344 O O . LEU B 2 29 ? 35.031 48.784 56.188 1.00 51.48 28 LEU B O 1
ATOM 1349 N N . HIS B 2 30 ? 36.894 47.655 55.624 1.00 60.08 29 HIS B N 1
ATOM 1350 C CA . HIS B 2 30 ? 37.741 48.351 56.590 1.00 69.10 29 HIS B CA 1
ATOM 1351 C C . HIS B 2 30 ? 37.843 49.851 56.314 1.00 76.23 29 HIS B C 1
ATOM 1352 O O . HIS B 2 30 ? 38.253 50.620 57.181 1.00 59.18 29 HIS B O 1
ATOM 1359 N N . CYS B 2 31 ? 37.466 50.261 55.108 1.00 62.96 30 CYS B N 1
ATOM 1360 C CA . CYS B 2 31 ? 37.459 51.674 54.750 1.00 57.58 30 CYS B CA 1
ATOM 1361 C C . CYS B 2 31 ? 36.234 52.384 55.322 1.00 53.19 30 CYS B C 1
ATOM 1362 O O . CYS B 2 31 ? 36.164 53.613 55.325 1.00 63.89 30 CYS B O 1
ATOM 1365 N N . GLY B 2 32 ? 35.268 51.605 55.800 1.00 47.77 31 GLY B N 1
ATOM 1366 C CA . GLY B 2 32 ? 34.082 52.164 56.424 1.00 56.91 31 GLY B CA 1
ATOM 1367 C C . GLY B 2 32 ? 32.833 52.095 55.565 1.00 53.11 31 GLY B C 1
ATOM 1368 O O . GLY B 2 32 ? 31.734 52.396 56.032 1.00 54.84 31 GLY B O 1
ATOM 1369 N N . HIS B 2 33 ? 32.997 51.699 54.307 1.00 49.21 32 HIS B N 1
ATOM 1370 C CA . HIS B 2 33 ? 31.868 51.598 53.389 1.00 41.00 32 HIS B CA 1
ATOM 1371 C C . HIS B 2 33 ? 31.195 50.233 53.486 1.00 43.62 32 HIS B C 1
ATOM 1372 O O . HIS B 2 33 ? 31.863 49.211 53.650 1.00 46.79 32 HIS B O 1
ATOM 1379 N N . SER B 2 34 ? 29.869 50.225 53.384 1.00 43.38 33 SER B N 1
ATOM 1380 C CA . SER B 2 34 ? 29.096 48.998 53.539 1.00 53.92 33 SER B CA 1
ATOM 1381 C C . SER B 2 34 ? 28.129 48.778 52.381 1.00 48.65 33 SER B C 1
ATOM 1382 O O . SER B 2 34 ? 27.718 49.725 51.710 1.00 51.60 33 SER B O 1
ATOM 1385 N N . PHE B 2 35 ? 27.771 47.518 52.156 1.00 44.98 34 PHE B N 1
ATOM 1386 C CA . PHE B 2 35 ? 26.894 47.142 51.055 1.00 55.54 34 PHE B CA 1
ATOM 1387 C C . PHE B 2 35 ? 25.949 46.037 51.510 1.00 62.57 34 PHE B C 1
ATOM 1388 O O . PHE B 2 35 ? 26.233 45.336 52.480 1.00 50.06 34 PHE B O 1
ATOM 1396 N N . CYS B 2 36 ? 24.826 45.885 50.814 1.00 59.12 35 CYS B N 1
ATOM 1397 C CA . CYS B 2 36 ? 23.935 44.755 51.053 1.00 64.66 35 CYS B CA 1
ATOM 1398 C C . CYS B 2 36 ? 24.704 43.475 50.760 1.00 66.87 35 CYS B C 1
ATOM 1399 O O . CYS B 2 36 ? 25.530 43.445 49.848 1.00 59.85 35 CYS B O 1
ATOM 1402 N N . GLN B 2 37 ? 24.438 42.422 51.529 1.00 61.67 36 GLN B N 1
ATOM 1403 C CA . GLN B 2 37 ? 25.159 41.160 51.370 1.00 62.25 36 GLN B CA 1
ATOM 1404 C C . GLN B 2 37 ? 24.975 40.583 49.967 1.00 76.01 36 GLN B C 1
ATOM 1405 O O . GLN B 2 37 ? 25.874 39.935 49.429 1.00 72.77 36 GLN B O 1
ATOM 1411 N N . ALA B 2 38 ? 23.816 40.839 49.371 1.00 63.38 37 ALA B N 1
ATOM 1412 C CA . ALA B 2 38 ? 23.519 40.346 48.034 1.00 69.64 37 ALA B CA 1
ATOM 1413 C C . ALA B 2 38 ? 24.245 41.162 46.970 1.00 77.39 37 ALA B C 1
ATOM 1414 O O . ALA B 2 38 ? 24.383 40.724 45.828 1.00 69.30 37 ALA B O 1
ATOM 1416 N N . CYS B 2 39 ? 24.715 42.346 47.351 1.00 73.19 38 CYS B N 1
ATOM 1417 C CA . CYS B 2 39 ? 25.314 43.272 46.393 1.00 73.27 38 CYS B CA 1
ATOM 1418 C C . CYS B 2 39 ? 26.820 43.083 46.200 1.00 81.53 38 CYS B C 1
ATOM 1419 O O . CYS B 2 39 ? 27.435 43.773 45.387 1.00 78.93 38 CYS B O 1
ATOM 1422 N N . ILE B 2 40 ? 27.412 42.156 46.949 1.00 80.96 39 ILE B N 1
ATOM 1423 C CA . ILE B 2 40 ? 28.800 41.759 46.713 1.00 82.28 39 ILE B CA 1
ATOM 1424 C C . ILE B 2 40 ? 28.946 40.240 46.737 1.00 80.25 39 ILE B C 1
ATOM 1425 O O . ILE B 2 40 ? 28.992 39.624 47.803 1.00 71.45 39 ILE B O 1
ATOM 1430 N N . SER B 2 56 ? 38.556 45.304 45.356 1.00 54.89 55 SER B N 1
ATOM 1431 C CA . SER B 2 56 ? 38.574 46.756 45.523 1.00 58.17 55 SER B CA 1
ATOM 1432 C C . SER B 2 56 ? 37.186 47.309 45.871 1.00 61.92 55 SER B C 1
ATOM 1433 O O . SER B 2 56 ? 36.177 46.879 45.307 1.00 62.40 55 SER B O 1
ATOM 1436 N N . CYS B 2 57 ? 37.140 48.249 46.813 1.00 58.54 56 CYS B N 1
ATOM 1437 C CA . CYS B 2 57 ? 35.887 48.897 47.188 1.00 63.39 56 CYS B CA 1
ATOM 1438 C C . CYS B 2 57 ? 35.281 49.617 45.990 1.00 43.62 56 CYS B C 1
ATOM 1439 O O . CYS B 2 57 ? 35.945 50.433 45.356 1.00 55.28 56 CYS B O 1
ATOM 1442 N N . PRO B 2 58 ? 34.014 49.316 45.677 1.00 54.52 57 PRO B N 1
ATOM 1443 C CA . PRO B 2 58 ? 33.310 49.983 44.576 1.00 52.17 57 PRO B CA 1
ATOM 1444 C C . PRO B 2 58 ? 33.248 51.498 44.763 1.00 53.44 57 PRO B C 1
ATOM 1445 O O . PRO B 2 58 ? 33.140 52.233 43.782 1.00 47.68 57 PRO B O 1
ATOM 1449 N N . VAL B 2 59 ? 33.333 51.954 46.010 1.00 49.79 58 VAL B N 1
ATOM 1450 C CA . VAL B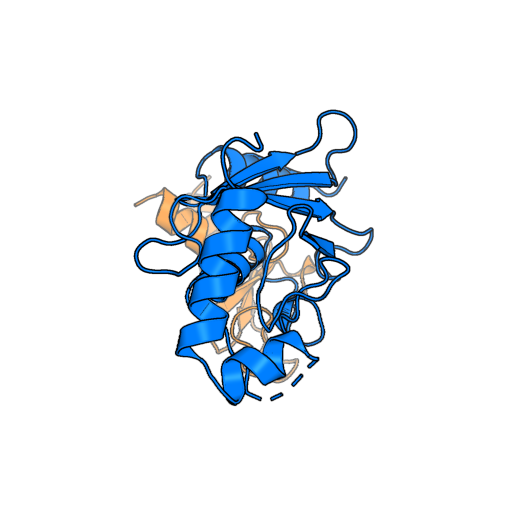 2 59 ? 33.221 53.377 46.319 1.00 46.25 58 VAL B CA 1
ATOM 1451 C C . VAL B 2 59 ? 34.566 54.109 46.351 1.00 53.42 58 VAL B C 1
ATOM 1452 O O . VAL B 2 59 ? 34.768 55.071 45.610 1.00 51.37 58 VAL B O 1
ATOM 1456 N N . CYS B 2 60 ? 35.481 53.659 47.206 1.00 47.12 59 CYS B N 1
ATOM 1457 C CA . CYS B 2 60 ? 36.742 54.372 47.413 1.00 50.81 59 CYS B CA 1
ATOM 1458 C C . CYS B 2 60 ? 37.941 53.699 46.745 1.00 44.97 59 CYS B C 1
ATOM 1459 O O . CYS B 2 60 ? 39.031 54.271 46.699 1.00 50.83 59 CYS B O 1
ATOM 1462 N N . ARG B 2 61 ? 37.734 52.482 46.253 1.00 48.97 60 ARG B N 1
ATOM 1463 C CA . ARG B 2 61 ? 38.753 51.730 45.513 1.00 66.21 60 ARG B CA 1
ATOM 1464 C C . ARG B 2 61 ? 39.950 51.267 46.346 1.00 63.29 60 ARG B C 1
ATOM 1465 O O . ARG B 2 61 ? 40.919 50.736 45.801 1.00 58.25 60 ARG B O 1
ATOM 1473 N N . ILE B 2 62 ? 39.883 51.460 47.659 1.00 56.83 61 ILE B N 1
ATOM 1474 C CA . ILE B 2 62 ? 40.893 50.902 48.550 1.00 63.48 61 ILE B CA 1
ATOM 1475 C C . ILE B 2 62 ? 40.709 49.393 48.617 1.00 63.52 61 ILE B C 1
ATOM 1476 O O . ILE B 2 62 ? 39.615 48.905 48.903 1.00 65.37 61 ILE B O 1
ATOM 1481 N N . SER B 2 63 ? 41.780 48.656 48.344 1.00 76.09 62 SER B N 1
ATOM 1482 C CA . SER B 2 63 ? 41.705 47.202 48.281 1.00 73.83 62 SER B CA 1
ATOM 1483 C C . SER B 2 63 ? 41.426 46.560 49.638 1.00 71.07 62 SER B C 1
ATOM 1484 O O . SER B 2 63 ? 41.702 47.143 50.687 1.00 73.03 62 SER B O 1
ATOM 1487 N N . TYR B 2 64 ? 40.867 45.355 49.599 1.00 71.50 63 TYR B N 1
ATOM 1488 C CA . TYR B 2 64 ? 40.571 44.594 50.805 1.00 75.37 63 TYR B CA 1
ATOM 1489 C C . TYR B 2 64 ? 40.745 43.106 50.532 1.00 83.67 63 TYR B C 1
ATOM 1490 O O . TYR B 2 64 ? 40.457 42.633 49.430 1.00 79.61 63 TYR B O 1
ATOM 1499 N N . GLN B 2 65 ? 41.224 42.369 51.530 1.00 87.19 64 GLN B N 1
ATOM 1500 C CA . GLN B 2 65 ? 41.259 40.917 51.436 1.00 89.76 64 GLN B CA 1
ATOM 1501 C C . GLN B 2 65 ? 39.832 40.392 51.461 1.00 95.53 64 GLN B C 1
ATOM 1502 O O . GLN B 2 65 ? 39.049 40.758 52.339 1.00 77.12 64 GLN B O 1
ATOM 1508 N N . PRO B 2 66 ? 39.484 39.526 50.497 1.00 95.79 65 PRO B N 1
ATOM 1509 C CA . PRO B 2 66 ? 38.154 38.909 50.398 1.00 96.88 65 PRO B CA 1
ATOM 1510 C C . PRO B 2 66 ? 37.789 38.048 51.613 1.00 98.81 65 PRO B C 1
ATOM 1511 O O . PRO B 2 66 ? 37.223 36.969 51.444 1.00 108.49 65 PRO B O 1
ATOM 1515 N N . GLU B 2 67 ? 38.113 38.527 52.811 1.00 85.55 66 GLU B N 1
ATOM 1516 C CA . GLU B 2 67 ? 37.750 37.865 54.060 1.00 98.96 66 GLU B CA 1
ATOM 1517 C C . GLU B 2 67 ? 37.780 38.861 55.212 1.00 96.82 66 GLU B C 1
ATOM 1518 O O . GLU B 2 67 ? 37.316 38.568 56.315 1.00 100.36 66 GLU B O 1
ATOM 1524 N N . ASN B 2 68 ? 38.324 40.045 54.943 1.00 90.24 67 ASN B N 1
ATOM 1525 C CA . ASN B 2 68 ? 38.288 41.144 55.901 1.00 95.26 67 ASN B CA 1
ATOM 1526 C C . ASN B 2 68 ? 36.881 41.735 55.943 1.00 97.16 67 ASN B C 1
ATOM 1527 O O . ASN B 2 68 ? 36.620 42.709 56.650 1.00 94.25 67 ASN B O 1
ATOM 1532 N N . ILE B 2 69 ? 35.983 41.135 55.165 1.00 86.16 68 ILE B N 1
ATOM 1533 C CA . ILE B 2 69 ? 34.564 41.455 55.193 1.00 88.11 68 ILE B CA 1
ATOM 1534 C C . ILE B 2 69 ? 33.969 41.066 56.533 1.00 82.04 68 ILE B C 1
ATOM 1535 O O . ILE B 2 69 ? 34.181 39.953 57.015 1.00 93.30 68 ILE B O 1
ATOM 1540 N N . GLN B 2 70 ? 33.216 41.980 57.130 1.00 80.12 69 GLN B N 1
ATOM 1541 C CA . GLN B 2 70 ? 32.543 41.701 58.389 1.00 76.50 69 GLN B CA 1
ATOM 1542 C C . GLN B 2 70 ? 31.153 42.315 58.399 1.00 71.04 69 GLN B C 1
ATOM 1543 O O . GLN B 2 70 ? 30.987 43.490 58.066 1.00 55.60 69 GLN B O 1
ATOM 1549 N N . PRO B 2 71 ? 30.144 41.513 58.769 1.00 65.08 70 PRO B N 1
ATOM 1550 C CA . PRO B 2 71 ? 28.767 42.000 58.890 1.00 62.20 70 PRO B CA 1
ATOM 1551 C C . PRO B 2 71 ? 28.680 43.119 59.919 1.00 48.69 70 PRO B C 1
ATOM 1552 O O . PRO B 2 71 ? 29.449 43.131 60.880 1.00 54.80 70 PRO B O 1
ATOM 1556 N N . ASN B 2 72 ? 27.761 44.053 59.708 1.00 55.67 71 ASN B N 1
ATOM 1557 C CA . ASN B 2 72 ? 27.594 45.178 60.617 1.00 52.97 71 ASN B CA 1
ATOM 1558 C C . ASN B 2 72 ? 26.194 45.179 61.218 1.00 53.37 71 ASN B C 1
ATOM 1559 O O . ASN B 2 72 ? 25.278 45.810 60.690 1.00 47.40 71 ASN B O 1
ATOM 1564 N N . ARG B 2 73 ? 26.039 44.464 62.328 1.00 57.60 72 ARG B N 1
ATOM 1565 C CA . ARG B 2 73 ? 24.738 44.313 62.968 1.00 51.41 72 ARG B CA 1
ATOM 1566 C C . ARG B 2 73 ? 24.229 45.625 63.556 1.00 43.00 72 ARG B C 1
ATOM 1567 O O . ARG B 2 73 ? 23.022 45.834 63.672 1.00 53.94 72 ARG B O 1
ATOM 1575 N N . HIS B 2 74 ? 25.153 46.510 63.917 1.00 53.97 73 HIS B N 1
ATOM 1576 C CA . HIS B 2 74 ? 24.785 47.805 64.478 1.00 49.23 73 HIS B CA 1
ATOM 1577 C C . HIS B 2 74 ? 24.082 48.670 63.434 1.00 52.97 73 HIS B C 1
ATOM 1578 O O . HIS B 2 74 ? 23.049 49.277 63.713 1.00 53.71 73 HIS B O 1
ATOM 1585 N N . VAL B 2 75 ? 24.647 48.719 62.231 1.00 55.85 74 VAL B N 1
ATOM 1586 C CA . VAL B 2 75 ? 24.041 49.459 61.129 1.00 50.55 74 VAL B CA 1
ATOM 1587 C C . VAL B 2 75 ? 22.676 48.871 60.777 1.00 45.34 74 VAL B C 1
ATOM 1588 O O . VAL B 2 75 ? 21.721 49.605 60.511 1.00 43.61 74 VAL B O 1
ATOM 1592 N N . ALA B 2 76 ? 22.590 47.544 60.798 1.00 42.62 75 ALA B N 1
ATOM 1593 C CA . ALA B 2 76 ? 21.343 46.840 60.513 1.00 55.28 75 ALA B CA 1
ATOM 1594 C C . ALA B 2 76 ? 20.226 47.273 61.459 1.00 56.13 75 ALA B C 1
ATOM 1595 O O . ALA B 2 76 ? 19.071 47.398 61.053 1.00 60.65 75 ALA B O 1
ATOM 1597 N N . ASN B 2 77 ? 20.580 47.502 62.720 1.00 57.19 76 ASN B N 1
ATOM 1598 C CA . ASN B 2 77 ? 19.617 47.955 63.717 1.00 56.96 76 ASN B CA 1
ATOM 1599 C C . ASN B 2 77 ? 19.244 49.424 63.531 1.00 60.05 76 ASN B C 1
ATOM 1600 O O . ASN B 2 77 ? 18.114 49.826 63.805 1.00 53.03 76 ASN B O 1
ATOM 1605 N N . ILE B 2 78 ? 20.203 50.218 63.065 1.00 58.94 77 ILE B N 1
ATOM 1606 C CA . ILE B 2 78 ? 19.960 51.624 62.763 1.00 53.42 77 ILE B CA 1
ATOM 1607 C C . ILE B 2 78 ? 19.021 51.747 61.567 1.00 68.00 77 ILE B C 1
ATOM 1608 O O . ILE B 2 78 ? 18.133 52.602 61.544 1.00 64.00 77 ILE B O 1
ATOM 1613 N N . VAL B 2 79 ? 19.222 50.880 60.579 1.00 65.53 78 VAL B N 1
ATOM 1614 C CA . VAL B 2 79 ? 18.369 50.836 59.395 1.00 72.64 78 VAL B CA 1
ATOM 1615 C C . VAL B 2 79 ? 16.918 50.543 59.774 1.00 78.57 78 VAL B C 1
ATOM 1616 O O . VAL B 2 79 ? 15.990 51.151 59.237 1.00 82.42 78 VAL B O 1
ATOM 1620 N N . GLU B 2 80 ? 16.728 49.621 60.712 1.00 79.47 79 GLU B N 1
ATOM 1621 C CA . GLU B 2 80 ? 15.388 49.255 61.162 1.00 81.94 79 GLU B CA 1
ATOM 1622 C C . GLU B 2 80 ? 14.729 50.366 61.975 1.00 77.85 79 GLU B C 1
ATOM 1623 O O . GLU B 2 80 ? 13.546 50.655 61.796 1.00 84.88 79 GLU B O 1
ATOM 1629 N N . LYS B 2 81 ? 15.498 50.996 62.860 1.00 71.59 80 LYS B N 1
ATOM 1630 C CA . LYS B 2 81 ? 14.981 52.100 63.666 1.00 90.17 80 LYS B CA 1
ATOM 1631 C C . LYS B 2 81 ? 14.913 53.403 62.873 1.00 93.74 80 LYS B C 1
ATOM 1632 O O . LYS B 2 81 ? 14.904 54.492 63.447 1.00 93.13 80 LYS B O 1
ATOM 1638 N N . LEU B 2 82 ? 14.867 53.279 61.551 1.00 87.44 81 LEU B N 1
ATOM 1639 C CA . LEU B 2 82 ? 14.757 54.429 60.668 1.00 87.42 81 LEU B CA 1
ATOM 1640 C C . LEU B 2 82 ? 13.383 54.414 60.006 1.00 96.18 81 LEU B C 1
ATOM 1641 O O . LEU B 2 82 ? 12.588 55.335 60.182 1.00 104.06 81 LEU B O 1
ATOM 1646 N N . ARG B 2 83 ? 13.110 53.355 59.250 1.00 91.06 82 ARG B N 1
ATOM 1647 C CA . ARG B 2 83 ? 11.800 53.159 58.636 1.00 92.09 82 ARG B CA 1
ATOM 1648 C C . ARG B 2 83 ? 11.605 51.711 58.186 1.00 85.53 82 ARG B C 1
ATOM 1649 O O . ARG B 2 83 ? 11.822 51.371 57.023 1.00 90.79 82 ARG B O 1
#

GO terms:
  GO:0061631 ubiquitin conjugating enzyme activity (F, IDA)
  GO:0004842 ubiquitin-protein transferase activity (F, IDA)
  GO:0043161 proteasome-mediated ubiquitin-dependent protein catabolic process (P, IDA)
  GO:1904262 negative regulation of TORC1 signaling (P, IDA)
  GO:0140374 antiviral innate immune response (P, IDA)
  GO:0005737 cytoplasm (C, IC)
  GO:0032991 protein-containing complex (C, IDA)
  GO:0005634 nucleus (C, IDA)
  GO:0031371 ubiquitin conjugating enzyme complex (C, IDA)
  GO:0031372 UBC13-MMS2 complex (C, IDA)
  GO:0043130 ubiquitin binding (F, IDA)
  GO:0005737 cytoplasm (C, TAS)
  GO:0016567 protein ubiquitination (P, TAS)
  GO:0061631 ubiquitin conjugating enzyme activity (F, IMP)
  GO:0097027 ubiquitin-protein transferase activator activity (F, IMP)
  GO:0000729 DNA double-strand break processing (P, IMP)
  GO:0043123 positive regulation of canonical NF-kappaB signal transduction (P, IMP)
  GO:0045739 positive regulation of DNA repair (P, IMP)
  GO:0006301 DNA damage tolerance (P, IMP)
  GO:0000209 protein polyubiquitination (P, IMP)

Sequence (208 aa):
LPRRIIKETQRLLAEPVPGIKAEPDESNARYFHVVIAGPQDSPFEGGTFKLELFLPEEYPMAAPKVRFMTKIYHPNVDKLGRICLDILKDKWSPALQIRTVLLSIQALLSAPNPDNDVAEQWKTNEAQAIETARAWTRLYAMNNIILLNVKEEVTCPICLELLTEPLSLHCGHSFCQACISCPVCRISYQPENIQPNRHVANIVEKLR

InterPro domains:
  IPR000608 Ubiquitin-conjugating (UBC), catalytic core domain [PF00179] (7-143)
  IPR000608 Ubiquitin-conjugating (UBC), catalytic core domain [PS50127] (3-149)
  IPR016135 Ubiquitin-conjugating enzyme/RWD-like [G3DSA:3.10.110.10] (1-152)
  IPR016135 Ubiquitin-conjugating enzyme/RWD-like [SSF54495] (6-150)
  IPR023313 Ubiquitin-conjugating enzyme, active site [PS00183] (76-91)

Secondary structure (DSSP, 8-state):
--HHHHHHHHHHHHSPPTTEEEEE-SS-TTEEEEEEEPPTTSTTTT-EEEEEEE--TTTTTSPPEEEE-S---BTTB-TT--B--GGGTTT--TT--HHHHHHHHHHHHHS-----HHHHHHHH-HHHHHHHHHHHHHHHSSS--/-HHHHHHHTB-TTT-SB-SSEEE-TTS-EEEGGG---TTT-----TT--EE-HHHHHHHHTT-

CATH classification: 3.10.110.10